Protein 4XYW (pdb70)

Sequence (324 aa):
MKNVGFIVTKSEIGGAQTWVNEISNLIKEECNIFLITSEEGWLTHKDVFAGVFVIPGIKKYFDFLTLFKLRKILKENNISTLIASSANAGVYARLVRLLVDFKCIYVSHGWSCLKSIFCIVEKYLSLLTDVIWCVSKNDEKKAIENIGIKEPKIITVSNSVPQMPRCKQLQYKVLFVGRLTHPKRPELLANVISKKPQYSLHIVGSLKKQFSECENIHFLGEVNNFYNYHEYDLFSLISDSEGLPMSGLEAHTAAIPLLLSDVGGCFELIEGNGLLVENTEDDIGYKLDKIFDDYENYREQAIRASGKFVIENYASAYKSIILG

Foldseek 3Di:
DAEEEEEEEDCEAFQVNVVVVQLLVLCLVPYAYEYEYQDDYDSQPDPSHPYYHHNVCLNPLDDVVSLVVVLVVCVVVVHQYYEYEDNSSLSSQQVNLVVDHHAGEYECSLVVCVPVVSLAVVQVSLVSHQADEYQFVLSVCCCVPVNNHDPVRYDYHHAFGAQFAADDDAQQEEEEEDAPDPLWPVVLVCVLVLVPLSHAYEYEHCDDCPCVPSPRYHYPYHDRPDRVLNVGAEYETEGPEGADGPVLNRNLLRLHAYEYAPYHRSCVSDDQQADYFHSDSVGSNVRSCVCVVVPVRNSVVSNVCNVPRHCVVCSVVSCVSGVD

Solvent-accessible surface area: 14024 Å² total; per-residue (Å²): 169,72,25,0,0,0,0,0,23,97,0,86,62,29,54,18,16,29,3,0,22,18,0,0,64,44,0,97,135,86,4,58,2,26,0,0,0,11,63,122,22,55,0,16,137,69,146,40,18,65,18,52,53,57,20,94,25,2,71,44,106,81,59,129,135,8,13,78,33,2,74,122,17,2,132,132,36,112,5,45,1,0,0,0,0,38,40,26,0,0,8,0,0,0,42,0,58,123,70,19,132,12,50,0,0,10,0,4,42,11,13,104,55,114,102,82,134,29,20,73,46,12,65,119,15,3,120,52,2,56,12,0,1,0,2,2,58,32,3,54,40,67,0,57,138,94,14,35,4,146,112,123,55,19,73,47,28,25,8,0,1,77,90,28,60,94,103,81,148,48,102,71,42,0,0,0,18,17,61,14,83,124,55,40,58,0,46,15,0,0,63,12,0,35,81,65,118,114,6,19,0,32,0,3,22,112,120,52,73,86,15,94,104,38,102,14,15,73,53,85,12,83,64,90,79,20,124,46,0,50,76,12,1,0,0,0,1,0,0,73,63,25,18,11,12,24,17,0,0,29,0,6,0,1,13,12,0,0,0,0,1,89,36,24,1,0,88,31,2,21,136,28,2,4,32,45,2,122,41,54,86,117,23,0,13,132,45,0,37,89,0,6,119,72,13,95,70,20,47,120,45,3,96,194,23,4,38,99,7,17,6,125,106,34,19,87,36,1,60,72,7,0,40,80

Nearest PDB structures (foldseek):
  4xyw-assembly1_A  TM=1.003E+00  e=4.508E-69  Escherichia coli
  3mbo-assembly3_E  TM=7.783E-01  e=1.322E-15  Bacillus anthracis
  2jjm-assembly1_C  TM=7.856E-01  e=5.453E-15  Bacillus anthracis str. Ames
  7mi0-assembly1_A  TM=7.718E-01  e=5.141E-15  Rickettsia africae ESF-5
  8fbx-assembly1_A  TM=7.535E-01  e=7.335E-10  Variovorax paradoxus

Organism: Escherichia coli (NCBI:txid562)

B-factor: mean 55.4, std 13.76, range [30.0, 117.37]

Secondary structure (DSSP, 8-state):
-EEEEEE-S--SSSHHHHHHHHHHHHHTTTEEEEEEESS-SGGGG-TT-SEEEE-GGGGSS--HHHHHHHHHHHHHTT--EEEEESHHHHHHHHHGGGTS-SEEEEE-GGGTT--HHHHHHHHHHHTT-SEEEESSHHHHHIIIIII---GGGEEE----BPPPP-------EEEEES-SSTTB-HHHHHHHHHT-TTSEEEEE-----TTTT-TTEEEEE--TT---GGG-SEEEE-BS--SS-HHHHHHHHTT--EEEESSTTGGGG-SSSEEEE-S-HHHHHHHHHHHHHTHHHHHHHHHHHTTTTBGGGTHHHHHHHHH-

Structure (mmCIF, N/CA/C/O backbone):
data_4XYW
#
_entry.id   4XYW
#
_cell.length_a   114.311
_cell.length_b   114.311
_cell.length_c   183.479
_cell.angle_alpha   90.00
_cell.angle_beta   90.00
_cell.angle_gamma   120.00
#
_symmetry.space_group_name_H-M   'H 3 2'
#
loop_
_entity.id
_entity.type
_entity.pdbx_description
1 polymer 'O-antigen biosynthesis glycosyltransferase WbnH'
2 non-polymer 'SULFATE ION'
3 water water
#
loop_
_atom_site.group_PDB
_atom_site.id
_atom_site.type_symbol
_atom_site.label_atom_id
_atom_site.label_alt_id
_atom_site.label_comp_id
_atom_site.label_asym_id
_atom_site.label_entity_id
_atom_site.label_seq_id
_atom_site.pdbx_PDB_ins_code
_atom_site.Cartn_x
_atom_site.Cartn_y
_atom_site.Cartn_z
_atom_site.occupancy
_atom_site.B_iso_or_equiv
_atom_site.auth_seq_id
_atom_site.auth_comp_id
_atom_site.auth_asym_id
_atom_site.auth_atom_id
_atom_site.pdbx_PDB_model_num
ATOM 1 N N . MET A 1 1 ? 43.125 23.313 101.994 1.00 85.94 1 MET A N 1
ATOM 2 C CA . MET A 1 1 ? 42.234 22.795 100.953 1.00 87.54 1 MET A CA 1
ATOM 3 C C . MET A 1 1 ? 42.657 23.283 99.568 1.00 84.85 1 MET A C 1
ATOM 4 O O . MET A 1 1 ? 43.140 24.404 99.423 1.00 83.37 1 MET A O 1
ATOM 9 N N . LYS A 1 2 ? 42.448 22.441 98.559 1.00 67.16 2 LYS A N 1
ATOM 10 C CA . LYS A 1 2 ? 42.766 22.761 97.168 1.00 63.17 2 LYS A CA 1
ATOM 11 C C . LYS A 1 2 ? 41.972 23.959 96.605 1.00 64.05 2 LYS A C 1
ATOM 12 O O . LYS A 1 2 ? 40.792 24.138 96.934 1.00 60.81 2 LYS A O 1
ATOM 18 N N . ASN A 1 3 ? 42.617 24.765 95.753 1.00 57.59 3 ASN A N 1
ATOM 19 C CA . ASN A 1 3 ? 41.933 25.852 95.031 1.00 56.01 3 ASN A CA 1
ATOM 20 C C . ASN A 1 3 ? 41.668 25.515 93.562 1.00 52.52 3 ASN A C 1
ATOM 21 O O . ASN A 1 3 ? 42.592 25.242 92.799 1.00 48.88 3 ASN A O 1
ATOM 26 N N . VAL A 1 4 ? 40.401 25.540 93.165 1.00 52.22 4 VAL A N 1
ATOM 27 C CA . VAL A 1 4 ? 40.045 25.228 91.789 1.00 50.44 4 VAL A CA 1
ATOM 28 C C . VAL A 1 4 ? 39.377 26.442 91.161 1.00 51.03 4 VAL A C 1
ATOM 29 O O . VAL A 1 4 ? 38.606 27.149 91.812 1.00 51.57 4 VAL A O 1
ATOM 33 N N . GLY A 1 5 ? 39.683 26.698 89.896 1.00 46.99 5 GLY A N 1
ATOM 34 C CA . GLY A 1 5 ? 39.044 27.792 89.199 1.00 45.91 5 GLY A CA 1
ATOM 35 C C . GLY A 1 5 ? 38.251 27.315 88.008 1.00 44.80 5 GLY A C 1
ATOM 36 O O . GLY A 1 5 ? 38.660 26.381 87.313 1.00 41.31 5 GLY A O 1
ATOM 37 N N . PHE A 1 6 ? 37.103 27.953 87.785 1.00 45.89 6 PHE A N 1
ATOM 38 C CA . PHE A 1 6 ? 36.361 27.796 86.540 1.00 42.53 6 PHE A CA 1
ATOM 39 C C . PHE A 1 6 ? 36.461 29.109 85.789 1.00 41.16 6 PHE A C 1
ATOM 40 O O . PHE A 1 6 ? 36.205 30.160 86.367 1.00 44.55 6 PHE A O 1
ATOM 48 N N . ILE A 1 7 ? 36.829 29.062 84.514 1.00 38.15 7 ILE A N 1
ATOM 49 C CA . ILE A 1 7 ? 36.827 30.263 83.696 1.00 40.26 7 ILE A CA 1
ATOM 50 C C . ILE A 1 7 ? 35.837 30.080 82.535 1.00 40.84 7 ILE A C 1
ATOM 51 O O . ILE A 1 7 ? 35.818 29.038 81.864 1.00 36.47 7 ILE A O 1
ATOM 56 N N . VAL A 1 8 ? 34.979 31.089 82.360 1.00 45.53 8 VAL A N 1
ATOM 57 C CA . VAL A 1 8 ? 33.904 31.116 81.354 1.00 46.88 8 VAL A CA 1
ATOM 58 C C . VAL A 1 8 ? 33.899 32.470 80.672 1.00 47.88 8 VAL A C 1
ATOM 59 O O . VAL A 1 8 ? 34.549 33.404 81.143 1.00 44.98 8 VAL A O 1
ATOM 63 N N . THR A 1 9 ? 33.179 32.604 79.566 1.00 43.37 9 THR A N 1
ATOM 64 C CA . THR A 1 9 ? 33.109 33.920 78.943 1.00 48.05 9 THR A CA 1
ATOM 65 C C . THR A 1 9 ? 31.904 34.697 79.482 1.00 50.77 9 THR A C 1
ATOM 66 O O . THR A 1 9 ? 32.048 35.823 79.957 1.00 51.44 9 THR A O 1
ATOM 70 N N . LYS A 1 10 ? 30.730 34.082 79.430 1.00 59.46 10 LYS A N 1
ATOM 71 C CA . LYS A 1 10 ? 29.496 34.739 79.848 1.00 62.75 10 LYS A CA 1
ATOM 72 C C . LYS A 1 10 ? 29.073 34.227 81.215 1.00 57.88 10 LYS A C 1
ATOM 73 O O . LYS A 1 10 ? 29.496 33.156 81.631 1.00 55.05 10 LYS A O 1
ATOM 79 N N . SER A 1 11 ? 28.239 34.996 81.905 1.00 58.54 11 SER A N 1
ATOM 80 C CA . SER A 1 11 ? 27.730 34.609 83.218 1.00 57.57 11 SER A CA 1
ATOM 81 C C . SER A 1 11 ? 26.221 34.303 83.226 1.00 58.25 11 SER A C 1
ATOM 82 O O . SER A 1 11 ? 25.670 33.948 84.272 1.00 53.04 11 SER A O 1
ATOM 85 N N . GLU A 1 12 ? 25.569 34.445 82.070 1.00 60.94 12 GLU A N 1
ATOM 86 C CA . GLU A 1 12 ? 24.128 34.201 81.940 1.00 62.30 12 GLU A CA 1
ATOM 87 C C . GLU A 1 12 ? 23.779 32.740 82.230 1.00 58.49 12 GLU A C 1
ATOM 88 O O . GLU A 1 12 ? 24.611 31.858 82.067 1.00 60.83 12 GLU A O 1
ATOM 94 N N . ILE A 1 13 ? 22.549 32.480 82.658 1.00 53.86 13 ILE A N 1
ATOM 95 C CA . ILE A 1 13 ? 22.138 31.109 82.948 1.00 53.31 13 ILE A CA 1
ATOM 96 C C . ILE A 1 13 ? 22.117 30.262 81.672 1.00 54.40 13 ILE A C 1
ATOM 97 O O . ILE A 1 13 ? 21.986 30.791 80.571 1.00 57.11 13 ILE A O 1
ATOM 102 N N . GLY A 1 14 ? 22.288 28.952 81.819 1.00 54.55 14 GLY A N 1
ATOM 103 C CA . GLY A 1 14 ? 22.243 28.058 80.681 1.00 56.67 14 GLY A CA 1
ATOM 104 C C . GLY A 1 14 ? 23.604 27.623 80.166 1.00 58.48 14 GLY A C 1
ATOM 105 O O . GLY A 1 14 ? 24.626 28.226 80.487 1.00 57.21 14 GLY A O 1
ATOM 106 N N . GLY A 1 15 ? 23.603 26.562 79.362 1.00 67.82 15 GLY A N 1
ATOM 107 C CA . GLY A 1 15 ? 24.805 26.058 78.719 1.00 65.40 15 GLY A CA 1
ATOM 108 C C . GLY A 1 15 ? 25.932 25.756 79.682 1.00 59.71 15 GLY A C 1
ATOM 109 O O . GLY A 1 15 ? 25.737 25.085 80.708 1.00 54.20 15 GLY A O 1
ATOM 110 N N . ALA A 1 16 ? 27.114 26.274 79.356 1.00 52.36 16 ALA A N 1
ATOM 111 C CA . ALA A 1 16 ? 28.308 26.019 80.159 1.00 50.99 16 ALA A CA 1
ATOM 112 C C . ALA A 1 16 ? 28.162 26.555 81.581 1.00 47.09 16 ALA A C 1
ATOM 113 O O . ALA A 1 16 ? 28.654 25.944 82.535 1.00 48.46 16 ALA A O 1
ATOM 115 N N . GLN A 1 17 ? 27.493 27.698 81.724 1.00 49.12 17 GLN A N 1
ATOM 116 C CA . GLN A 1 17 ? 27.377 28.331 83.030 1.00 47.87 17 GLN A CA 1
ATOM 117 C C . GLN A 1 17 ? 26.589 27.449 83.998 1.00 48.06 17 GLN A C 1
ATOM 118 O O . GLN A 1 17 ? 26.962 27.300 85.167 1.00 47.86 17 GLN A O 1
ATOM 124 N N . THR A 1 18 ? 25.491 26.877 83.513 1.00 47.77 18 THR A N 1
ATOM 125 C CA . THR A 1 18 ? 24.720 25.916 84.298 1.00 45.43 18 THR A CA 1
ATOM 126 C C . THR A 1 18 ? 25.576 24.704 84.651 1.00 46.46 18 THR A C 1
ATOM 127 O O . THR A 1 18 ? 25.514 24.182 85.769 1.00 48.84 18 THR A O 1
ATOM 131 N N . TRP A 1 19 ? 26.382 24.254 83.693 1.00 45.59 19 TRP A N 1
ATOM 132 C CA . TRP A 1 19 ? 27.315 23.150 83.950 1.00 47.35 19 TRP A CA 1
ATOM 133 C C . TRP A 1 19 ? 28.309 23.515 85.071 1.00 45.30 19 TRP A C 1
ATOM 134 O O . TRP A 1 19 ? 28.468 22.778 86.052 1.00 45.43 19 TRP A O 1
ATOM 145 N N . VAL A 1 20 ? 28.972 24.659 84.918 1.00 41.46 20 VAL A N 1
ATOM 146 C CA . VAL A 1 20 ? 29.895 25.153 85.943 1.00 42.11 20 VAL A CA 1
ATOM 147 C C . VAL A 1 20 ? 29.223 25.185 87.313 1.00 45.52 20 VAL A C 1
ATOM 148 O O . VAL A 1 20 ? 29.776 24.673 88.290 1.00 43.91 20 VAL A O 1
ATOM 152 N N . ASN A 1 21 ? 28.016 25.760 87.376 1.00 47.11 21 ASN A N 1
ATOM 153 C CA . ASN A 1 21 ? 27.276 25.819 88.635 1.00 46.79 21 ASN A CA 1
ATOM 154 C C . ASN A 1 21 ? 27.052 24.433 89.216 1.00 45.14 21 ASN A C 1
ATOM 155 O O . ASN A 1 21 ? 27.355 24.171 90.385 1.00 46.79 21 ASN A O 1
ATOM 160 N N . GLU A 1 22 ? 26.525 23.546 88.385 1.00 48.16 22 GLU A N 1
ATOM 161 C CA . GLU A 1 22 ? 26.272 22.167 88.791 1.00 51.88 22 GLU A CA 1
ATOM 162 C C . GLU A 1 22 ? 27.537 21.422 89.231 1.00 51.55 22 GLU A C 1
ATOM 163 O O . GLU A 1 22 ? 27.518 20.700 90.233 1.00 53.05 22 GLU A O 1
ATOM 169 N N . ILE A 1 23 ? 28.633 21.584 88.490 1.00 44.38 23 ILE A N 1
ATOM 170 C CA . ILE A 1 23 ? 29.883 20.925 88.874 1.00 44.23 23 ILE A CA 1
ATOM 171 C C . ILE A 1 23 ? 30.453 21.529 90.169 1.00 46.30 23 ILE A C 1
ATOM 172 O O . ILE A 1 23 ? 30.940 20.804 91.038 1.00 48.38 23 ILE A O 1
ATOM 177 N N . SER A 1 24 ? 30.366 22.850 90.308 1.00 46.18 24 SER A N 1
ATOM 178 C CA . SER A 1 24 ? 30.814 23.519 91.534 1.00 49.47 24 SER A CA 1
ATOM 179 C C . SER A 1 24 ? 30.074 23.000 92.770 1.00 50.75 24 SER A C 1
ATOM 180 O O . SER A 1 24 ? 30.697 22.767 93.812 1.00 49.63 24 SER A O 1
ATOM 183 N N . ASN A 1 25 ? 28.752 22.809 92.656 1.00 54.57 25 ASN A N 1
ATOM 184 C CA . ASN A 1 25 ? 27.971 22.248 93.769 1.00 54.26 25 ASN A CA 1
ATOM 185 C C . ASN A 1 25 ? 28.448 20.864 94.163 1.00 54.35 25 ASN A C 1
ATOM 186 O O . ASN A 1 25 ? 28.471 20.524 95.350 1.00 57.40 25 ASN A O 1
ATOM 191 N N . LEU A 1 26 ? 28.837 20.076 93.163 1.00 48.90 26 LEU A N 1
ATOM 192 C CA . LEU A 1 26 ? 29.316 18.707 93.375 1.00 50.10 26 LEU A CA 1
ATOM 193 C C . LEU A 1 26 ? 30.608 18.634 94.190 1.00 51.87 26 LEU A C 1
ATOM 194 O O . LEU A 1 26 ? 30.744 17.813 95.093 1.00 54.95 26 LEU A O 1
ATOM 199 N N . ILE A 1 27 ? 31.567 19.493 93.865 1.00 52.48 27 ILE A N 1
ATOM 200 C CA . ILE A 1 27 ? 32.894 19.396 94.474 1.00 48.36 27 ILE A CA 1
ATOM 201 C C . ILE A 1 27 ? 33.091 20.365 95.623 1.00 51.14 27 ILE A C 1
ATOM 202 O O . ILE A 1 27 ? 34.163 20.388 96.232 1.00 54.34 27 ILE A O 1
ATOM 207 N N . LYS A 1 28 ? 32.058 21.148 95.931 1.00 59.59 28 LYS A N 1
ATOM 208 C CA .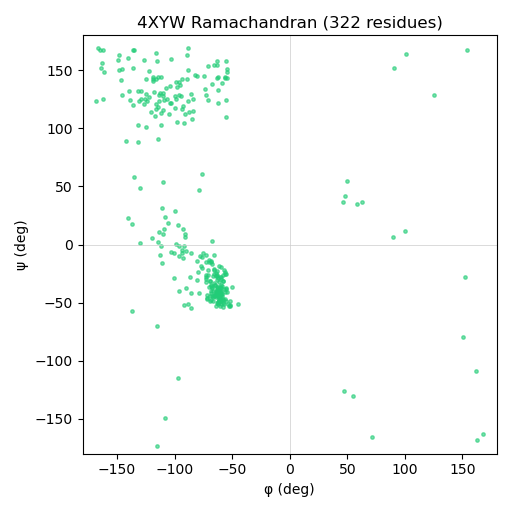 LYS A 1 28 ? 32.194 22.304 96.823 1.00 64.08 28 LYS A CA 1
ATOM 209 C C . LYS A 1 28 ? 32.694 21.972 98.234 1.00 66.60 28 LYS A C 1
ATOM 210 O O . LYS A 1 28 ? 33.179 22.855 98.942 1.00 66.35 28 LYS A O 1
ATOM 216 N N . GLU A 1 29 ? 32.585 20.717 98.651 1.00 70.26 29 GLU A N 1
ATOM 217 C CA . GLU A 1 29 ? 33.010 20.378 100.001 1.00 72.32 29 GLU A CA 1
ATOM 218 C C . GLU A 1 29 ? 34.443 19.901 100.025 1.00 72.42 29 GLU A C 1
ATOM 219 O O . GLU A 1 29 ? 34.990 19.656 101.096 1.00 76.37 29 GLU A O 1
ATOM 225 N N . GLU A 1 30 ? 35.057 19.776 98.851 1.00 65.37 30 GLU A N 1
ATOM 226 C CA . GLU A 1 30 ? 36.409 19.222 98.765 1.00 71.82 30 GLU A CA 1
ATOM 227 C C . GLU A 1 30 ? 37.470 20.213 98.279 1.00 71.94 30 GLU A C 1
ATOM 228 O O . GLU A 1 30 ? 38.646 19.864 98.143 1.00 73.22 30 GLU A O 1
ATOM 234 N N . CYS A 1 31 ? 37.063 21.452 98.031 1.00 61.77 31 CYS A N 1
ATOM 235 C CA . CYS A 1 31 ? 37.994 22.454 97.531 1.00 61.88 31 CYS A CA 1
ATOM 236 C C . CYS A 1 31 ? 37.401 23.843 97.635 1.00 61.47 31 CYS A C 1
ATOM 237 O O . CYS A 1 31 ? 36.208 23.997 97.914 1.00 60.27 31 CYS A O 1
ATOM 240 N N . ASN A 1 32 ? 38.236 24.855 97.428 1.00 57.88 32 ASN A N 1
ATOM 241 C CA . ASN A 1 32 ? 37.725 26.200 97.257 1.00 56.18 32 ASN A CA 1
ATOM 242 C C . ASN A 1 32 ? 37.581 26.474 95.768 1.00 55.85 32 ASN A C 1
ATOM 243 O O . ASN A 1 32 ? 38.453 26.111 94.982 1.00 55.24 32 ASN A O 1
ATOM 248 N N . ILE A 1 33 ? 36.469 27.096 95.381 1.00 49.63 33 ILE A N 1
ATOM 249 C CA . ILE A 1 33 ? 36.181 27.340 93.974 1.00 47.55 33 ILE A CA 1
ATOM 250 C C . ILE A 1 33 ? 36.220 28.843 93.647 1.00 49.68 33 ILE A C 1
ATOM 251 O O . ILE A 1 33 ? 35.596 29.649 94.336 1.00 49.39 33 ILE A O 1
ATOM 256 N N . PHE A 1 34 ? 36.951 29.211 92.597 1.00 50.16 34 PHE A N 1
ATOM 257 C CA . PHE A 1 34 ? 36.954 30.597 92.126 1.00 50.91 34 PHE A CA 1
ATOM 258 C C . PHE A 1 34 ? 36.363 30.689 90.715 1.00 50.49 34 PHE A C 1
ATOM 259 O O . PHE A 1 34 ? 36.557 29.795 89.884 1.00 48.34 34 PHE A O 1
ATOM 267 N N . LEU A 1 35 ? 35.619 31.758 90.451 1.00 45.89 35 LEU A N 1
ATOM 268 C CA . LEU A 1 35 ? 35.044 31.943 89.127 1.00 43.83 35 LEU A CA 1
ATOM 269 C C . LEU A 1 35 ? 35.763 33.057 88.380 1.00 46.00 35 LEU A C 1
ATOM 270 O O . LEU A 1 35 ? 36.024 34.111 88.940 1.00 48.59 35 LEU A O 1
ATOM 275 N N . ILE A 1 36 ? 36.084 32.817 87.116 1.00 44.51 36 ILE A N 1
ATOM 276 C CA . ILE A 1 36 ? 36.653 33.858 86.270 1.00 43.52 36 ILE A CA 1
ATOM 277 C C . ILE A 1 36 ? 35.768 34.005 85.045 1.00 42.00 36 ILE A C 1
ATOM 278 O O . ILE A 1 36 ? 35.496 33.028 84.332 1.00 41.57 36 ILE A O 1
ATOM 283 N N . THR A 1 37 ? 35.287 35.223 84.831 1.00 44.86 37 THR A N 1
ATOM 284 C CA . THR A 1 37 ? 34.327 35.504 83.778 1.00 43.99 37 THR A CA 1
ATOM 285 C C . THR A 1 37 ? 34.529 36.923 83.242 1.00 47.12 37 THR A C 1
ATOM 286 O O . THR A 1 37 ? 35.194 37.741 83.869 1.00 46.55 37 THR A O 1
ATOM 290 N N . SER A 1 38 ? 33.970 37.202 82.070 1.00 52.53 38 SER A N 1
ATOM 291 C CA . SER A 1 38 ? 34.071 38.523 81.472 1.00 56.20 38 SER A CA 1
ATOM 292 C C . SER A 1 38 ? 33.070 39.529 82.059 1.00 58.45 38 SER A C 1
ATOM 293 O O . SER A 1 38 ? 33.354 40.721 82.125 1.00 56.92 38 SER A O 1
ATOM 296 N N . GLU A 1 39 ? 31.913 39.049 82.497 1.00 62.08 39 GLU A N 1
ATOM 297 C CA . GLU A 1 39 ? 30.837 39.945 82.929 1.00 63.20 39 GLU A CA 1
ATOM 298 C C . GLU A 1 39 ? 30.186 39.484 84.224 1.00 62.28 39 GLU A C 1
ATOM 299 O O . GLU A 1 39 ? 30.370 38.344 84.664 1.00 58.54 39 GLU A O 1
ATOM 305 N N . GLU A 1 40 ? 29.393 40.357 84.829 1.00 67.58 40 GLU A N 1
ATOM 306 C CA . GLU A 1 40 ? 28.586 39.904 85.942 1.00 69.56 40 GLU A CA 1
ATOM 307 C C . GLU A 1 40 ? 27.260 39.404 85.398 1.00 66.54 40 GLU A C 1
ATOM 308 O O . GLU A 1 40 ? 26.920 39.651 84.242 1.00 70.04 40 GLU A O 1
ATOM 314 N N . GLY A 1 41 ? 26.545 38.649 86.215 1.00 54.67 41 GLY A N 1
ATOM 315 C CA . GLY A 1 41 ? 25.333 37.993 85.770 1.00 54.14 41 GLY A CA 1
ATOM 316 C C . GLY A 1 41 ? 24.955 36.883 86.727 1.00 56.26 41 GLY A C 1
ATOM 317 O O . GLY A 1 41 ? 25.506 36.784 87.821 1.00 56.09 41 GLY A O 1
ATOM 318 N N . TRP A 1 42 ? 24.009 36.049 86.310 1.00 59.27 42 TRP A N 1
ATOM 319 C CA . TRP A 1 42 ? 23.493 34.961 87.134 1.00 56.15 42 TRP A CA 1
ATOM 320 C C . TRP A 1 42 ? 24.571 34.134 87.863 1.00 57.40 42 TRP A C 1
ATOM 321 O O . TRP A 1 42 ? 24.486 33.942 89.078 1.00 56.59 42 TRP A O 1
ATOM 332 N N . LEU A 1 43 ? 25.583 33.659 87.136 1.00 52.86 43 LEU A N 1
ATOM 333 C CA . LEU A 1 43 ? 26.607 32.791 87.730 1.00 49.39 43 LEU A CA 1
ATOM 334 C C . LEU A 1 43 ? 27.414 33.489 88.828 1.00 52.50 43 LEU A C 1
ATOM 335 O O . LEU A 1 43 ? 27.784 32.901 89.841 1.00 51.02 43 LEU A O 1
ATOM 340 N N . THR A 1 44 ? 27.669 34.768 88.616 1.00 52.89 44 THR A N 1
ATOM 341 C CA . THR A 1 44 ? 28.582 35.444 89.514 1.00 55.73 44 THR A CA 1
ATOM 342 C C . THR A 1 44 ? 27.920 35.780 90.868 1.00 60.76 44 THR A C 1
ATOM 343 O O . THR A 1 44 ? 28.605 36.018 91.864 1.00 58.99 44 THR A O 1
ATOM 347 N N . HIS A 1 45 ? 26.600 35.625 90.961 1.00 68.41 45 HIS A N 1
ATOM 348 C CA . HIS A 1 45 ? 25.871 35.861 92.211 1.00 68.78 45 HIS A CA 1
ATOM 349 C C . HIS A 1 45 ? 25.731 34.594 93.055 1.00 67.97 45 HIS A C 1
ATOM 350 O O . HIS A 1 45 ? 25.183 34.627 94.157 1.00 69.94 45 HIS A O 1
ATOM 357 N N . LYS A 1 46 ? 26.245 33.486 92.533 1.00 62.80 46 LYS A N 1
ATOM 358 C CA . LYS A 1 46 ? 26.205 32.199 93.219 1.00 61.96 46 LYS A CA 1
ATOM 359 C C . LYS A 1 46 ? 27.184 32.167 94.386 1.00 65.23 46 LYS A C 1
ATOM 360 O O . LYS A 1 46 ? 28.358 32.469 94.216 1.00 68.62 46 LYS A O 1
ATOM 366 N N . ASP A 1 47 ? 26.698 31.788 95.564 1.00 64.11 47 ASP A N 1
ATOM 367 C CA . ASP A 1 47 ? 27.503 31.819 96.781 1.00 61.94 47 ASP A CA 1
ATOM 368 C C . ASP A 1 47 ? 28.537 30.697 96.887 1.00 57.34 47 ASP A C 1
ATOM 369 O O . ASP A 1 47 ? 29.349 30.711 97.813 1.00 60.60 47 ASP A O 1
ATOM 374 N N . VAL A 1 48 ? 28.519 29.728 95.973 1.00 55.36 48 VAL A N 1
ATOM 375 C CA . VAL A 1 48 ? 29.480 28.620 96.047 1.00 57.58 48 VAL A CA 1
ATOM 376 C C . VAL A 1 48 ? 30.915 29.077 95.820 1.00 57.69 48 VAL A C 1
ATOM 377 O O . VAL A 1 48 ? 31.857 28.394 96.208 1.00 61.75 48 VAL A O 1
ATOM 381 N N . PHE A 1 49 ? 31.075 30.229 95.185 1.00 56.89 49 PHE A N 1
ATOM 382 C CA . PHE A 1 49 ? 32.406 30.722 94.852 1.00 56.79 49 PHE A CA 1
ATOM 383 C C . PHE A 1 49 ? 33.059 31.461 96.008 1.00 55.41 49 PHE A C 1
ATOM 384 O O . PHE A 1 49 ? 32.490 32.401 96.572 1.00 56.78 49 PHE A O 1
ATOM 392 N N . ALA A 1 50 ? 34.253 31.006 96.368 1.00 57.94 50 ALA A N 1
ATOM 393 C CA . ALA A 1 50 ? 35.067 31.681 97.370 1.00 60.92 50 ALA A CA 1
ATOM 394 C C . ALA A 1 50 ? 35.461 33.065 96.873 1.00 60.51 50 ALA A C 1
ATOM 395 O O . ALA A 1 50 ? 35.703 33.976 97.660 1.00 64.35 50 ALA A O 1
ATOM 397 N N . GLY A 1 51 ? 35.529 33.223 95.556 1.00 54.40 51 GLY A N 1
ATOM 398 C CA . GLY A 1 51 ? 35.801 34.529 94.989 1.00 50.54 51 GLY A CA 1
ATOM 399 C C . GLY A 1 51 ? 35.427 34.567 93.526 1.00 52.45 51 GLY A C 1
ATOM 400 O O . GLY A 1 51 ? 35.371 33.537 92.863 1.00 50.63 51 GLY A O 1
ATOM 401 N N . VAL A 1 52 ? 35.154 35.767 93.031 1.00 58.26 52 VAL A N 1
ATOM 402 C CA . VAL A 1 52 ? 34.789 35.961 91.637 1.00 54.58 52 VAL A CA 1
ATOM 403 C C . VAL A 1 52 ? 35.641 37.055 90.997 1.00 55.56 52 VAL A C 1
ATOM 404 O O . VAL A 1 52 ? 35.786 38.133 91.561 1.00 61.04 52 VAL A O 1
ATOM 408 N N . PHE A 1 53 ? 36.185 36.790 89.815 1.00 52.44 53 PHE A N 1
ATOM 409 C CA . PHE A 1 53 ? 37.026 37.763 89.129 1.00 53.14 53 PHE A CA 1
ATOM 410 C C . PHE A 1 53 ? 36.439 38.103 87.777 1.00 52.68 53 PHE A C 1
ATOM 411 O O . PHE A 1 53 ? 36.359 37.236 86.902 1.00 54.57 53 PHE A O 1
ATOM 419 N N . VAL A 1 54 ? 36.014 39.356 87.613 1.00 53.96 54 VAL A N 1
ATOM 420 C CA . VAL A 1 54 ? 35.422 39.825 86.359 1.00 54.22 54 VAL A CA 1
ATOM 421 C C . VAL A 1 54 ? 36.433 40.559 85.466 1.00 59.05 54 VAL A C 1
ATOM 422 O O . VAL A 1 54 ? 36.790 41.712 85.721 1.00 59.97 54 VAL A O 1
ATOM 426 N N . ILE A 1 55 ? 36.878 39.890 84.408 1.00 58.33 55 ILE A N 1
ATOM 427 C CA . ILE A 1 55 ? 37.846 40.462 83.479 1.00 57.48 55 ILE A CA 1
ATOM 428 C C . ILE A 1 55 ? 37.170 40.697 82.143 1.00 60.50 55 ILE A C 1
ATOM 429 O O . ILE A 1 55 ? 36.955 39.745 81.384 1.00 58.91 55 ILE A O 1
ATOM 434 N N . PRO A 1 56 ? 36.811 41.956 81.845 1.00 58.64 56 PRO A N 1
ATOM 435 C CA . PRO A 1 56 ? 36.045 42.174 80.612 1.00 60.07 56 PRO A CA 1
ATOM 436 C C . PRO A 1 56 ? 36.857 41.839 79.356 1.00 58.92 56 PRO A C 1
ATOM 437 O O . PRO A 1 56 ? 36.279 41.488 78.323 1.00 61.84 56 PRO A O 1
ATOM 441 N N . GLY A 1 57 ? 38.180 41.913 79.465 1.00 57.45 57 GLY A N 1
ATOM 442 C CA . GLY A 1 57 ? 39.070 41.570 78.372 1.00 56.55 57 GLY A CA 1
ATOM 443 C C . GLY A 1 57 ? 38.897 40.158 77.840 1.00 55.07 57 GLY A C 1
ATOM 444 O O . GLY A 1 57 ? 39.269 39.864 76.696 1.00 55.05 57 GLY A O 1
ATOM 445 N N . ILE A 1 58 ? 38.324 39.284 78.657 1.00 50.58 58 ILE A N 1
ATOM 446 C CA . ILE A 1 58 ? 38.028 37.917 78.221 1.00 54.17 58 ILE A CA 1
ATOM 447 C C . ILE A 1 58 ? 37.082 37.916 77.006 1.00 59.47 58 ILE A C 1
ATOM 448 O O . ILE A 1 58 ? 37.151 37.012 76.169 1.00 55.24 58 ILE A O 1
ATOM 453 N N . LYS A 1 59 ? 36.243 38.950 76.877 1.00 61.65 59 LYS A N 1
ATOM 454 C CA . LYS A 1 59 ? 35.327 39.054 75.732 1.00 61.58 59 LYS A CA 1
ATOM 455 C C . LYS A 1 59 ? 36.084 39.134 74.395 1.00 63.24 59 LYS A C 1
ATOM 456 O O . LYS A 1 59 ? 35.508 38.900 73.329 1.00 69.60 59 LYS A O 1
ATOM 458 N N . LYS A 1 60 ? 37.370 39.470 74.453 1.00 58.59 60 LYS A N 1
ATOM 459 C CA . LYS A 1 60 ? 38.222 39.486 73.268 1.00 63.10 60 LYS A CA 1
ATOM 460 C C . LYS A 1 60 ? 38.859 38.107 73.064 1.00 71.64 60 LYS A C 1
ATOM 461 O O . LYS A 1 60 ? 39.209 37.430 74.037 1.00 68.03 60 LYS A O 1
ATOM 463 N N . TYR A 1 61 ? 38.993 37.684 71.807 1.00 88.39 61 TYR A N 1
ATOM 464 C CA . TYR A 1 61 ? 39.471 36.332 71.531 1.00 89.72 61 TYR A CA 1
ATOM 465 C C . TYR A 1 61 ? 40.902 36.216 72.045 1.00 86.16 61 TYR A C 1
ATOM 466 O O . TYR A 1 61 ? 41.279 35.199 72.641 1.00 81.76 61 TYR A O 1
ATOM 475 N N . PHE A 1 62 ? 41.684 37.273 71.843 1.00 70.66 62 PHE A N 1
ATOM 476 C CA . PHE A 1 62 ? 42.974 37.369 72.511 1.00 69.44 62 PHE A CA 1
ATOM 477 C C . PHE A 1 62 ? 43.376 38.802 72.832 1.00 71.28 62 PHE A C 1
ATOM 478 O O . PHE A 1 62 ? 43.021 39.726 72.105 1.00 74.64 62 PHE A O 1
ATOM 486 N N . ASP A 1 63 ? 44.145 38.956 73.914 1.00 73.41 63 ASP A N 1
ATOM 487 C CA . ASP A 1 63 ? 44.621 40.249 74.418 1.00 69.36 63 ASP A CA 1
ATOM 488 C C . ASP A 1 63 ? 45.710 40.029 75.482 1.00 62.92 63 ASP A C 1
ATOM 489 O O . ASP A 1 63 ? 45.465 39.351 76.473 1.00 60.59 63 ASP A O 1
ATOM 494 N N . PHE A 1 64 ? 46.902 40.596 75.287 1.00 52.22 64 PHE A N 1
ATOM 495 C CA . PHE A 1 64 ? 48.035 40.279 76.163 1.00 57.26 64 PHE A CA 1
ATOM 496 C C . PHE A 1 64 ? 47.793 40.624 77.632 1.00 59.24 64 PHE A C 1
ATOM 497 O O . PHE A 1 64 ? 48.159 39.856 78.516 1.00 58.24 64 PHE A O 1
ATOM 505 N N . LEU A 1 65 ? 47.188 41.777 77.893 1.00 61.75 65 LEU A N 1
ATOM 506 C CA . LEU A 1 65 ? 47.041 42.236 79.264 1.00 59.06 65 LEU A CA 1
ATOM 507 C C . LEU A 1 65 ? 45.984 41.394 79.984 1.00 56.26 65 LEU A C 1
ATOM 508 O O . LEU A 1 65 ? 46.060 41.196 81.195 1.00 53.42 65 LEU A O 1
ATOM 513 N N . THR A 1 66 ? 45.009 40.885 79.238 1.00 57.00 66 THR A N 1
ATOM 514 C CA . THR A 1 66 ? 44.037 39.953 79.804 1.00 56.06 66 THR A CA 1
ATOM 515 C C . THR A 1 66 ? 44.724 38.637 80.206 1.00 51.39 66 THR A C 1
ATOM 516 O O . THR A 1 66 ? 44.479 38.089 81.286 1.00 49.41 66 THR A O 1
ATOM 520 N N . LEU A 1 67 ? 45.599 38.151 79.337 1.00 45.49 67 LEU A N 1
ATOM 521 C CA . LEU A 1 67 ? 46.426 36.989 79.635 1.00 46.31 67 LEU A CA 1
ATOM 522 C C . LEU A 1 67 ? 47.192 37.187 80.953 1.00 51.90 67 LEU A C 1
ATOM 523 O O . LEU A 1 67 ? 47.132 36.322 81.833 1.00 50.00 67 LEU A O 1
ATOM 528 N N . PHE A 1 68 ? 47.882 38.328 81.090 1.00 48.49 68 PHE A N 1
ATOM 529 C CA . PHE A 1 68 ? 48.692 38.615 82.283 1.00 52.08 68 PHE A CA 1
ATOM 530 C C . PHE A 1 68 ? 47.848 38.741 83.554 1.00 50.90 68 PHE A C 1
ATOM 531 O O . PHE A 1 68 ? 48.297 38.370 84.636 1.00 50.31 68 PHE A O 1
ATOM 539 N N . LYS A 1 69 ? 46.641 39.284 83.425 1.00 53.40 69 LYS A N 1
ATOM 540 C CA . LYS A 1 69 ? 45.731 39.388 84.566 1.00 53.79 69 LYS A CA 1
ATOM 541 C C . LYS A 1 69 ? 45.273 37.995 85.011 1.00 51.51 69 LYS A C 1
ATOM 542 O O . LYS A 1 69 ? 45.143 37.724 86.204 1.00 50.99 69 LYS A O 1
ATOM 544 N N . LEU A 1 70 ? 45.044 37.101 84.060 1.00 49.19 70 LEU A N 1
ATOM 545 C CA . LEU A 1 70 ? 44.750 35.715 84.423 1.00 50.18 70 LEU A CA 1
ATOM 546 C C . LEU A 1 70 ? 45.935 35.095 85.186 1.00 52.38 70 LEU A C 1
ATOM 547 O O . LEU A 1 70 ? 45.718 34.431 86.203 1.00 46.88 70 LEU A O 1
ATOM 552 N N . ARG A 1 71 ? 47.170 35.323 84.715 1.00 49.54 71 ARG A N 1
ATOM 553 C CA . ARG A 1 71 ? 48.349 34.786 85.414 1.00 49.60 71 ARG A CA 1
ATOM 554 C C . ARG A 1 71 ? 48.387 35.286 86.843 1.00 48.52 71 ARG A C 1
ATOM 555 O O . ARG A 1 71 ? 48.600 34.508 87.770 1.00 46.41 71 ARG A O 1
ATOM 563 N N . LYS A 1 72 ? 48.175 36.591 87.011 1.00 50.31 72 LYS A N 1
ATOM 564 C CA . LYS A 1 72 ? 48.154 37.202 88.337 1.00 51.59 72 LYS A CA 1
ATOM 565 C C . LYS A 1 72 ? 47.125 36.519 89.243 1.00 53.94 72 LYS A C 1
ATOM 566 O O . LYS A 1 72 ? 47.428 36.171 90.384 1.00 55.46 72 LYS A O 1
ATOM 572 N N . ILE A 1 73 ? 45.920 36.306 88.727 1.00 52.13 73 ILE A N 1
ATOM 573 C CA . ILE A 1 73 ? 44.863 35.650 89.494 1.00 51.03 73 ILE A CA 1
ATOM 574 C C . ILE A 1 73 ? 45.233 34.231 89.948 1.00 51.18 73 ILE A C 1
ATOM 575 O O . ILE A 1 73 ? 45.052 33.879 91.112 1.00 52.01 73 ILE A O 1
ATOM 580 N N . LEU A 1 74 ? 45.747 33.418 89.032 1.00 44.74 74 LEU A N 1
ATOM 581 C CA . LEU A 1 74 ? 46.094 32.042 89.366 1.00 48.07 74 LEU A CA 1
ATOM 582 C C . LEU A 1 74 ? 47.159 31.989 90.466 1.00 52.63 74 LEU A C 1
ATOM 583 O O . LEU A 1 74 ? 47.038 31.226 91.429 1.00 50.69 74 LEU A O 1
ATOM 588 N N . LYS A 1 75 ? 48.188 32.821 90.331 1.00 53.69 75 LYS A N 1
ATOM 589 C CA . LYS A 1 75 ? 49.298 32.821 91.282 1.00 54.80 75 LYS A CA 1
ATOM 590 C C . LYS A 1 75 ? 48.887 33.352 92.658 1.00 59.23 75 LYS A C 1
ATOM 591 O O . LYS A 1 75 ? 49.174 32.723 93.678 1.00 59.65 75 LYS A O 1
ATOM 597 N N . GLU A 1 76 ? 48.203 34.497 92.681 1.00 61.46 76 GLU A N 1
ATOM 598 C CA . GLU A 1 76 ? 47.865 35.160 93.940 1.00 61.90 76 GLU A CA 1
ATOM 599 C C . GLU A 1 76 ? 46.810 34.408 94.732 1.00 60.70 76 GLU A C 1
ATOM 600 O O . GLU A 1 76 ? 46.691 34.588 95.942 1.00 62.93 76 GLU A O 1
ATOM 606 N N . ASN A 1 77 ? 46.036 33.574 94.048 1.00 54.07 77 ASN A N 1
ATOM 607 C CA . ASN A 1 77 ? 44.990 32.798 94.709 1.00 54.69 77 ASN A CA 1
ATOM 608 C C . ASN A 1 77 ? 45.343 31.325 94.760 1.00 56.09 77 ASN A C 1
ATOM 609 O O . ASN A 1 77 ? 44.511 30.494 95.124 1.00 54.92 77 ASN A O 1
ATOM 614 N N . ASN A 1 78 ? 46.584 31.023 94.380 1.00 56.44 78 ASN A N 1
ATOM 615 C CA . ASN A 1 78 ? 47.138 29.683 94.487 1.00 55.23 78 ASN A CA 1
ATOM 616 C C . ASN A 1 78 ? 46.179 28.657 93.873 1.00 56.52 78 ASN A C 1
ATOM 617 O O . ASN A 1 78 ? 45.768 27.686 94.516 1.00 55.30 78 ASN A O 1
ATOM 622 N N . ILE A 1 79 ? 45.806 28.892 92.622 1.00 53.20 79 ILE A N 1
ATOM 623 C CA . ILE A 1 79 ? 44.861 28.011 91.959 1.00 55.66 79 ILE A CA 1
ATOM 624 C C . ILE A 1 79 ? 45.609 26.925 91.164 1.00 54.18 79 ILE A C 1
ATOM 625 O O . ILE A 1 79 ? 46.340 27.217 90.223 1.00 50.46 79 ILE A O 1
ATOM 630 N N . SER A 1 80 ? 45.427 25.668 91.559 1.00 50.82 80 SER A N 1
ATOM 631 C CA . SER A 1 80 ? 46.218 24.576 90.985 1.00 53.19 80 SER A CA 1
ATOM 632 C C . SER A 1 80 ? 45.468 23.781 89.908 1.00 48.01 80 SER A C 1
ATOM 633 O O . SER A 1 80 ? 46.046 22.913 89.255 1.00 46.55 80 SER A O 1
ATOM 636 N N . THR A 1 81 ? 44.183 24.070 89.731 1.00 44.97 81 THR A N 1
ATOM 637 C CA . THR A 1 81 ? 43.421 23.489 88.627 1.00 44.25 81 THR A CA 1
ATOM 638 C C . THR A 1 81 ? 42.508 24.555 88.046 1.00 45.00 81 THR A C 1
ATOM 639 O O . THR A 1 81 ? 41.851 25.298 88.774 1.00 48.74 81 THR A O 1
ATOM 643 N N . LEU A 1 82 ? 42.518 24.670 86.727 1.00 44.71 82 LEU A N 1
ATOM 644 C CA . LEU A 1 82 ? 41.680 25.638 86.049 1.00 43.25 82 LEU A CA 1
ATOM 645 C C . LEU A 1 82 ? 40.868 24.889 85.014 1.00 43.47 82 LEU A C 1
ATOM 646 O O . LEU A 1 82 ? 41.422 24.162 84.189 1.00 39.48 82 LEU A O 1
ATOM 651 N N . ILE A 1 83 ? 39.550 25.049 85.079 1.00 44.50 83 ILE A N 1
ATOM 652 C CA . ILE A 1 83 ? 38.649 24.348 84.176 1.00 42.16 83 ILE A CA 1
ATOM 653 C C . ILE A 1 83 ? 38.006 25.348 83.245 1.00 41.02 83 ILE A C 1
ATOM 654 O O . ILE A 1 83 ? 37.227 26.198 83.685 1.00 39.70 83 ILE A O 1
ATOM 659 N N . ALA A 1 84 ? 38.335 25.261 81.962 1.00 37.80 84 ALA A N 1
ATOM 660 C CA . ALA A 1 84 ? 37.881 26.285 81.009 1.00 41.90 84 ALA A CA 1
ATOM 661 C C . ALA A 1 84 ? 36.731 25.822 80.128 1.00 41.35 84 ALA A C 1
ATOM 662 O O . ALA A 1 84 ? 36.765 24.708 79.591 1.00 39.53 84 ALA A O 1
ATOM 664 N N . SER A 1 85 ? 35.759 26.693 79.958 1.00 41.22 85 SER A N 1
ATOM 665 C CA . SER A 1 85 ? 34.595 26.452 79.138 1.00 40.09 85 SER A CA 1
ATOM 666 C C . SER A 1 85 ? 34.354 27.631 78.226 1.00 43.75 85 SER A C 1
ATOM 667 O O . SER A 1 85 ? 34.348 28.742 78.667 1.00 43.31 85 SER A O 1
ATOM 670 N N . SER A 1 86 ? 34.141 27.363 76.953 1.00 65.85 86 SER A N 1
ATOM 671 C CA . SER A 1 86 ? 33.980 28.351 75.901 1.00 64.69 86 SER A CA 1
ATOM 672 C C . SER A 1 86 ? 35.291 28.710 75.240 1.00 67.68 86 SER A C 1
ATOM 673 O O . SER A 1 86 ? 36.328 28.629 75.824 1.00 70.25 86 SER A O 1
ATOM 676 N N . ALA A 1 87 ? 35.216 29.107 73.997 1.00 40.36 87 ALA A N 1
ATOM 677 C CA . ALA A 1 87 ? 36.390 29.276 73.200 1.00 46.85 87 ALA A CA 1
ATOM 678 C C . ALA A 1 87 ? 37.352 30.291 73.771 1.00 47.99 87 ALA A C 1
ATOM 679 O O . ALA A 1 87 ? 38.505 30.009 73.936 1.00 46.51 87 ALA A O 1
ATOM 681 N N . ASN A 1 88 ? 36.853 31.469 74.079 1.00 51.77 88 ASN A N 1
ATOM 682 C CA . ASN A 1 88 ? 37.684 32.544 74.573 1.00 54.04 88 ASN A CA 1
ATOM 683 C C . ASN A 1 88 ? 38.353 32.182 75.867 1.00 52.08 88 ASN A C 1
ATOM 684 O O . ASN A 1 88 ? 39.525 32.365 76.012 1.00 49.38 88 ASN A O 1
ATOM 689 N N . ALA A 1 89 ? 37.586 31.662 76.801 1.00 40.62 89 ALA A N 1
ATOM 690 C CA . ALA A 1 89 ? 38.130 31.214 78.066 1.00 41.50 89 ALA A CA 1
ATOM 691 C C . ALA A 1 89 ? 39.240 30.202 77.817 1.00 42.46 89 ALA A C 1
ATOM 692 O O . ALA A 1 89 ? 40.260 30.211 78.503 1.00 42.18 89 ALA A O 1
ATOM 694 N N . GLY A 1 90 ? 39.041 29.349 76.818 1.00 41.05 90 GLY A N 1
ATOM 695 C CA . GLY A 1 90 ? 39.978 28.271 76.538 1.00 41.02 90 GLY A CA 1
ATOM 696 C C . GLY A 1 90 ? 41.294 28.807 76.002 1.00 45.11 90 GLY A C 1
ATOM 697 O O . GLY A 1 90 ? 42.363 28.213 76.240 1.00 42.48 90 GLY A O 1
ATOM 698 N N . VAL A 1 91 ? 41.212 29.927 75.276 1.00 43.56 91 VAL A N 1
ATOM 699 C CA . VAL A 1 91 ? 42.393 30.560 74.692 1.00 42.66 91 VAL A CA 1
ATOM 700 C C . VAL A 1 91 ? 43.320 31.041 75.803 1.00 46.02 91 VAL A C 1
ATOM 701 O O . VAL A 1 91 ? 44.510 30.696 75.827 1.00 44.29 91 VAL A O 1
ATOM 705 N N . TYR A 1 92 ? 42.767 31.811 76.736 1.00 45.42 92 TYR A N 1
ATOM 706 C CA . TYR A 1 92 ? 43.538 32.294 77.879 1.00 44.82 92 TYR A CA 1
ATOM 707 C C . TYR A 1 92 ? 44.000 31.180 78.824 1.00 45.61 92 TYR A C 1
ATOM 708 O O . TYR A 1 92 ? 45.153 31.189 79.259 1.00 46.32 92 TYR A O 1
ATOM 717 N N . ALA A 1 93 ? 43.112 30.231 79.142 1.00 41.93 93 ALA A N 1
ATOM 718 C CA . ALA A 1 93 ? 43.442 29.148 80.074 1.00 42.84 93 ALA A CA 1
ATOM 719 C C . ALA A 1 93 ? 44.636 28.286 79.603 1.00 46.29 93 ALA A C 1
ATOM 720 O O . ALA A 1 93 ? 45.438 27.822 80.411 1.00 47.47 93 ALA A O 1
ATOM 722 N N . ARG A 1 94 ? 44.761 28.086 78.297 1.00 36.53 94 ARG A N 1
ATOM 723 C CA . ARG A 1 94 ? 45.859 27.292 77.795 1.00 39.03 94 ARG A CA 1
ATOM 724 C C . ARG A 1 94 ? 47.121 28.111 77.481 1.00 43.59 94 ARG A C 1
ATOM 725 O O . ARG A 1 94 ? 48.221 27.662 77.807 1.00 41.42 94 ARG A O 1
ATOM 733 N N . LEU A 1 95 ? 46.982 29.328 76.955 1.00 39.76 95 LEU A N 1
ATOM 734 C CA . LEU A 1 95 ? 48.165 30.166 76.786 1.00 41.82 95 LEU A CA 1
ATOM 735 C C . LEU A 1 95 ? 48.800 30.456 78.145 1.00 41.75 95 LEU A C 1
ATOM 736 O O . LEU A 1 95 ? 50.020 30.466 78.274 1.00 40.79 95 LEU A O 1
ATOM 741 N N . VAL A 1 96 ? 47.976 30.661 79.168 1.00 38.95 96 VAL A N 1
ATOM 742 C CA . VAL A 1 96 ? 48.518 30.999 80.471 1.00 42.99 96 VAL A CA 1
ATOM 743 C C . VAL A 1 96 ? 49.279 29.822 81.096 1.00 45.34 96 VAL A C 1
ATOM 744 O O . VAL A 1 96 ? 50.020 30.017 82.067 1.00 45.65 96 VAL A O 1
ATOM 748 N N . ARG A 1 97 ? 49.114 28.617 80.545 1.00 45.63 97 ARG A N 1
ATOM 749 C CA . ARG A 1 97 ? 49.921 27.466 80.975 1.00 46.11 97 ARG A CA 1
ATOM 750 C C . ARG A 1 97 ? 51.407 27.688 80.699 1.00 50.46 97 ARG A C 1
ATOM 751 O O . ARG A 1 97 ? 52.275 27.147 81.384 1.00 52.30 97 ARG A O 1
ATOM 759 N N . LEU A 1 98 ? 51.698 28.479 79.676 1.00 48.92 98 LEU A N 1
ATOM 760 C CA . LEU A 1 98 ? 53.073 28.859 79.378 1.00 49.52 98 LEU A CA 1
ATOM 761 C C . LEU A 1 98 ? 53.692 29.682 80.505 1.00 51.52 98 LEU A C 1
ATOM 762 O O . LEU A 1 98 ? 54.907 29.735 80.641 1.00 49.13 98 LEU A O 1
ATOM 767 N N . LEU A 1 99 ? 52.848 30.315 81.313 1.00 45.86 99 LEU A N 1
ATOM 768 C CA . LEU A 1 99 ? 53.304 31.300 82.289 1.00 47.89 99 LEU A CA 1
ATOM 769 C C . LEU A 1 99 ? 53.162 30.845 83.733 1.00 45.94 99 LEU A C 1
ATOM 770 O O . LEU A 1 99 ? 53.731 31.457 84.635 1.00 47.87 99 LEU A O 1
ATOM 775 N N . VAL A 1 100 ? 52.361 29.802 83.948 1.00 46.77 100 VAL A N 1
ATOM 776 C CA . VAL A 1 100 ? 51.975 29.351 85.288 1.00 46.32 100 VAL A CA 1
ATOM 777 C C . VAL A 1 100 ? 51.820 27.824 85.295 1.00 49.86 100 VAL A C 1
ATOM 778 O O . VAL A 1 100 ? 51.307 27.242 84.331 1.00 47.50 100 VAL A O 1
ATOM 782 N N . ASP A 1 101 ? 52.238 27.180 86.383 1.00 50.37 101 ASP A N 1
ATOM 783 C CA . ASP A 1 101 ? 52.009 25.744 86.538 1.00 52.81 101 ASP A CA 1
ATOM 784 C C . ASP A 1 101 ? 50.704 25.449 87.286 1.00 51.21 101 ASP A C 1
ATOM 785 O O . ASP A 1 101 ? 50.521 25.849 88.438 1.00 52.36 101 ASP A O 1
ATOM 790 N N . PHE A 1 102 ? 49.811 24.745 86.603 1.00 43.96 102 PHE A N 1
ATOM 791 C CA . PHE A 1 102 ? 48.537 24.302 87.154 1.00 44.66 102 PHE A CA 1
ATOM 792 C C . PHE A 1 102 ? 48.029 23.252 86.199 1.00 44.04 102 PHE A C 1
ATOM 793 O O . PHE A 1 102 ? 48.543 23.126 85.094 1.00 47.07 102 PHE A O 1
ATOM 801 N N . LYS A 1 103 ? 47.014 22.512 86.618 1.00 45.81 103 LYS A N 1
ATOM 802 C CA . LYS A 1 103 ? 46.364 21.546 85.752 1.00 46.31 103 LYS A CA 1
ATOM 803 C C . LYS A 1 103 ? 45.324 22.249 84.896 1.00 45.72 103 LYS A C 1
ATOM 804 O O . LYS A 1 103 ? 44.320 22.757 85.402 1.00 42.71 103 LYS A O 1
ATOM 810 N N . CYS A 1 104 ? 45.558 22.269 83.595 1.00 43.03 104 CYS A N 1
ATOM 811 C CA . CYS A 1 104 ? 44.665 22.987 82.697 1.00 44.04 104 CYS A CA 1
ATOM 812 C C . CYS A 1 104 ? 43.702 22.019 82.029 1.00 42.87 104 CYS A C 1
ATOM 813 O O . CYS A 1 104 ? 44.133 21.127 81.296 1.00 42.06 104 CYS A O 1
ATOM 816 N N . ILE A 1 105 ? 42.413 22.203 82.294 1.00 46.30 105 ILE A N 1
ATOM 817 C CA . ILE A 1 105 ? 41.349 21.325 81.789 1.00 43.60 105 ILE A CA 1
ATOM 818 C C . ILE A 1 105 ? 40.414 22.098 80.855 1.00 40.97 105 ILE A C 1
ATOM 819 O O . ILE A 1 105 ? 39.787 23.064 81.268 1.00 40.81 105 ILE A O 1
ATOM 824 N N . TYR A 1 106 ? 40.365 21.714 79.583 1.00 40.03 106 TYR A N 1
ATOM 825 C CA . TYR A 1 106 ? 39.453 22.372 78.654 1.00 40.17 106 TYR A CA 1
ATOM 826 C C . TYR A 1 106 ? 38.279 21.449 78.339 1.00 41.66 106 TYR A C 1
ATOM 827 O O . TYR A 1 106 ? 38.484 20.310 77.923 1.00 41.19 106 TYR A O 1
ATOM 836 N N . VAL A 1 107 ? 37.060 21.936 78.544 1.00 45.55 107 VAL A N 1
ATOM 837 C CA . VAL A 1 107 ? 35.864 21.095 78.425 1.00 44.45 107 VAL A CA 1
ATOM 838 C C . VAL A 1 107 ? 35.200 21.321 77.079 1.00 42.80 107 VAL A C 1
ATOM 839 O O . VAL A 1 107 ? 34.917 22.465 76.723 1.00 42.76 107 VAL A O 1
ATOM 843 N N . SER A 1 108 ? 34.941 20.234 76.346 1.00 45.18 108 SER A N 1
ATOM 844 C CA . SER A 1 108 ? 34.433 20.304 74.969 1.00 42.16 108 SER A CA 1
ATOM 845 C C . SER A 1 108 ? 33.135 21.109 74.776 1.00 44.84 108 SER A C 1
ATOM 846 O O . SER A 1 108 ? 33.059 21.932 73.873 1.00 42.83 108 SER A O 1
ATOM 849 N N . HIS A 1 109 ? 32.119 20.851 75.599 1.00 46.81 109 HIS A N 1
ATOM 850 C CA . HIS A 1 109 ? 30.823 21.537 75.504 1.00 43.74 109 HIS A CA 1
ATOM 851 C C . HIS A 1 109 ? 30.288 21.616 74.081 1.00 43.03 109 HIS A C 1
ATOM 852 O O . HIS A 1 109 ? 29.718 22.622 73.683 1.00 43.52 109 HIS A O 1
ATOM 859 N N . GLY A 1 110 ? 30.513 20.575 73.319 1.00 46.25 110 GLY A N 1
ATOM 860 C CA . GLY A 1 110 ? 29.953 20.457 71.999 1.00 52.28 110 GLY A CA 1
ATOM 861 C C . GLY A 1 110 ? 30.787 21.033 70.890 1.00 53.96 110 GLY A C 1
ATOM 862 O O . GLY A 1 110 ? 30.354 21.099 69.779 1.00 50.72 110 GLY A O 1
ATOM 863 N N . TRP A 1 111 ? 31.985 21.469 71.217 1.00 50.83 111 TRP A N 1
ATOM 864 C CA . TRP A 1 111 ? 32.853 22.113 70.257 1.00 52.07 111 TRP A CA 1
ATOM 865 C C . TRP A 1 111 ? 32.156 23.195 69.446 1.00 57.76 111 TRP A C 1
ATOM 866 O O . TRP A 1 111 ? 32.372 23.294 68.269 1.00 63.11 111 TRP A O 1
ATOM 877 N N . SER A 1 112 ? 31.327 24.012 70.076 1.00 70.39 112 SER A N 1
ATOM 878 C CA . SER A 1 112 ? 30.630 25.055 69.343 1.00 81.72 112 SER A CA 1
ATOM 879 C C . SER A 1 112 ? 31.942 25.620 68.812 1.00 89.18 112 SER A C 1
ATOM 880 O O . SER A 1 112 ? 32.720 26.189 69.550 1.00 88.09 112 SER A O 1
ATOM 883 N N . CYS A 1 113 ? 32.184 25.444 67.519 1.00 96.29 113 CYS A N 1
ATOM 884 C CA . CYS A 1 113 ? 33.320 26.061 66.878 1.00 95.40 113 CYS A CA 1
ATOM 885 C C . CYS A 1 113 ? 32.393 26.388 65.766 1.00 98.57 113 CYS A C 1
ATOM 886 O O . CYS A 1 113 ? 32.210 27.532 65.389 1.00 98.39 113 CYS A O 1
ATOM 889 N N . LEU A 1 114 ? 31.798 25.332 65.253 1.00 86.98 114 LEU A N 1
ATOM 890 C CA . LEU A 1 114 ? 30.653 25.380 64.359 1.00 85.83 114 LEU A CA 1
ATOM 891 C C . LEU A 1 114 ? 30.787 24.168 63.495 1.00 90.08 114 LEU A C 1
ATOM 892 O O . LEU A 1 114 ? 31.843 23.558 63.469 1.00 91.04 114 LEU A O 1
ATOM 894 N N . LYS A 1 121 ? 36.005 27.040 58.679 1.00 85.39 121 LYS A N 1
ATOM 895 C CA . LYS A 1 121 ? 35.771 26.408 59.981 1.00 83.17 121 LYS A CA 1
ATOM 896 C C . LYS A 1 121 ? 36.991 25.613 60.430 1.00 78.03 121 LYS A C 1
ATOM 897 O O . LYS A 1 121 ? 37.235 25.452 61.631 1.00 68.64 121 LYS A O 1
ATOM 899 N N . SER A 1 122 ? 37.763 25.133 59.454 1.00 95.70 122 SER A N 1
ATOM 900 C CA . SER A 1 122 ? 38.977 24.355 59.710 1.00 96.77 122 SER A CA 1
ATOM 901 C C . SER A 1 122 ? 40.039 25.239 60.353 1.00 96.29 122 SER A C 1
ATOM 902 O O . SER A 1 122 ? 41.163 24.810 60.611 1.00 93.41 122 SER A O 1
ATOM 905 N N . ILE A 1 123 ? 39.637 26.481 60.596 1.00 86.81 123 ILE A N 1
ATOM 906 C CA . ILE A 1 123 ? 40.505 27.482 61.186 1.00 87.12 123 ILE A CA 1
ATOM 907 C C . ILE A 1 123 ? 40.471 27.390 62.708 1.00 80.84 123 ILE A C 1
ATOM 908 O O . ILE A 1 123 ? 41.498 27.167 63.359 1.00 77.68 123 ILE A O 1
ATOM 913 N N . PHE A 1 124 ? 39.283 27.455 63.304 1.00 66.56 124 PHE A N 1
ATOM 914 C CA . PHE A 1 124 ? 39.113 27.200 64.723 1.00 61.37 124 PHE A CA 1
ATOM 915 C C . PHE A 1 124 ? 39.610 25.791 65.071 1.00 56.75 124 PHE A C 1
ATOM 916 O O . PHE A 1 124 ? 40.118 25.564 66.167 1.00 51.68 124 PHE A O 1
ATOM 918 N N . CYS A 1 125 ? 39.487 24.858 64.127 1.00 57.11 125 CYS A N 1
ATOM 919 C CA . CYS A 1 125 ? 39.954 23.490 64.330 1.00 56.25 125 CYS A CA 1
ATOM 920 C C . CYS A 1 125 ? 41.466 23.437 64.535 1.00 58.24 125 CYS A C 1
ATOM 921 O O . CYS A 1 125 ? 41.978 22.723 65.409 1.00 54.55 125 CYS A O 1
ATOM 924 N N . ILE A 1 126 ? 42.174 24.202 63.717 1.00 60.43 126 ILE A N 1
ATOM 925 C CA . ILE A 1 126 ? 43.620 24.316 63.821 1.00 60.34 126 ILE A CA 1
ATOM 926 C C . ILE A 1 126 ? 44.031 24.817 65.201 1.00 56.35 126 ILE A C 1
ATOM 927 O O . ILE A 1 126 ? 44.839 24.193 65.889 1.00 60.24 126 ILE A O 1
ATOM 932 N N . VAL A 1 127 ? 43.454 25.944 65.592 1.00 53.09 127 VAL A N 1
ATOM 933 C CA . VAL A 1 127 ? 43.707 26.557 66.887 1.00 53.17 127 VAL A CA 1
ATOM 934 C C . VAL A 1 127 ? 43.513 25.575 68.028 1.00 49.58 127 VAL A C 1
ATOM 935 O O . VAL A 1 127 ? 44.393 25.419 68.875 1.00 50.84 127 VAL A O 1
ATOM 939 N N . GLU A 1 128 ? 42.353 24.919 68.044 1.00 49.06 128 GLU A N 1
ATOM 940 C CA . GLU A 1 128 ? 42.030 23.975 69.103 1.00 45.85 128 GLU A CA 1
ATOM 941 C C . GLU A 1 128 ? 43.028 22.824 69.133 1.00 43.50 128 GLU A C 1
ATOM 942 O O . GLU A 1 128 ? 43.413 22.365 70.214 1.00 44.03 128 GLU A O 1
ATOM 948 N N . LYS A 1 129 ? 43.458 22.373 67.956 1.00 44.27 129 LYS A N 1
ATOM 949 C CA . LYS A 1 129 ? 44.442 21.287 67.892 1.00 50.23 129 LYS A CA 1
ATOM 950 C C . LYS A 1 129 ? 45.733 21.705 68.576 1.00 54.21 129 LYS A C 1
ATOM 951 O O . LYS A 1 129 ? 46.263 20.986 69.417 1.00 53.29 129 LYS A O 1
ATOM 957 N N . TYR A 1 130 ? 46.226 22.888 68.236 1.00 49.32 130 TYR A N 1
ATOM 958 C CA . TYR A 1 130 ? 47.482 23.327 68.811 1.00 47.54 130 TYR A CA 1
ATOM 959 C C . TYR A 1 130 ? 47.297 23.716 70.272 1.00 47.74 130 TYR A C 1
ATOM 960 O O . TYR A 1 130 ? 48.195 23.515 71.082 1.00 47.45 130 TYR A O 1
ATOM 969 N N . LEU A 1 131 ? 46.128 24.233 70.638 1.00 43.39 131 LEU A N 1
ATOM 970 C CA . LEU A 1 131 ? 45.934 24.589 72.038 1.00 44.02 131 LEU A CA 1
ATOM 971 C C . LEU A 1 131 ? 45.928 23.324 72.905 1.00 42.75 131 LEU A C 1
ATOM 972 O O . LEU A 1 131 ? 46.300 23.363 74.074 1.00 41.95 131 LEU A O 1
ATOM 977 N N . SER A 1 132 ? 45.539 22.194 72.325 1.00 43.76 132 SER A N 1
ATOM 978 C CA . SER A 1 132 ? 45.517 20.946 73.086 1.00 46.30 132 SER A CA 1
ATOM 979 C C . SER A 1 132 ? 46.926 20.559 73.539 1.00 47.28 132 SER A C 1
ATOM 980 O O . SER A 1 132 ? 47.098 19.955 74.601 1.00 46.75 132 SER A O 1
ATOM 983 N N . LEU A 1 133 ? 47.931 20.928 72.749 1.00 51.23 133 LEU A N 1
ATOM 984 C CA . LEU A 1 133 ? 49.320 20.686 73.141 1.00 51.26 133 LEU A CA 1
ATOM 985 C C . LEU A 1 133 ? 49.652 21.344 74.485 1.00 53.25 133 LEU A C 1
ATOM 986 O O . LEU A 1 133 ? 50.527 20.860 75.206 1.00 53.47 133 LEU A O 1
ATOM 991 N N . LEU A 1 134 ? 48.931 22.425 74.823 1.00 43.05 134 LEU A N 1
ATOM 992 C CA . LEU A 1 134 ? 49.131 23.166 76.069 1.00 43.02 134 LEU A CA 1
ATOM 993 C C . LEU A 1 134 ? 48.168 22.727 77.175 1.00 47.71 134 LEU A C 1
ATOM 994 O O . LEU A 1 134 ? 48.200 23.262 78.289 1.00 48.89 134 LEU A O 1
ATOM 999 N N . THR A 1 135 ? 47.292 21.778 76.857 1.00 45.07 135 THR A N 1
ATOM 1000 C CA . THR A 1 135 ? 46.247 21.351 77.784 1.00 41.27 135 THR A CA 1
ATOM 1001 C C . THR A 1 135 ? 46.653 20.095 78.520 1.00 44.24 135 THR A C 1
ATOM 1002 O O . THR A 1 135 ? 47.144 19.146 77.913 1.00 44.87 135 THR A O 1
ATOM 1006 N N . ASP A 1 136 ? 46.421 20.061 79.821 1.00 42.23 136 ASP A N 1
ATOM 1007 C CA . ASP A 1 136 ? 46.731 18.845 80.565 1.00 45.03 136 ASP A CA 1
ATOM 1008 C C . ASP A 1 136 ? 45.632 17.788 80.357 1.00 47.67 136 ASP A C 1
ATOM 1009 O O . ASP A 1 136 ? 45.932 16.616 80.145 1.00 50.04 136 ASP A O 1
ATOM 1014 N N . VAL A 1 137 ? 44.366 18.204 80.373 1.00 48.45 137 VAL A N 1
ATOM 1015 C CA . VAL A 1 137 ? 43.245 17.302 80.057 1.00 43.77 137 VAL A CA 1
ATOM 1016 C C . VAL A 1 137 ? 42.191 17.946 79.126 1.00 45.02 137 VAL A C 1
ATOM 1017 O O . VAL A 1 137 ? 41.593 18.978 79.452 1.00 43.18 137 VAL A O 1
ATOM 1021 N N . ILE A 1 138 ? 41.978 17.347 77.962 1.00 46.23 138 ILE A N 1
ATOM 1022 C CA . ILE A 1 138 ? 40.828 17.694 77.140 1.00 42.27 138 ILE A CA 1
ATOM 1023 C C . ILE A 1 138 ? 39.653 16.859 77.647 1.00 47.01 138 ILE A C 1
ATOM 1024 O O . ILE A 1 138 ? 39.614 15.644 77.452 1.00 44.71 138 ILE A O 1
ATOM 1029 N N . TRP A 1 139 ? 38.709 17.504 78.321 1.00 45.30 139 TRP A N 1
ATOM 1030 C CA . TRP A 1 139 ? 37.556 16.796 78.867 1.00 44.61 139 TRP A CA 1
ATOM 1031 C C . TRP A 1 139 ? 36.401 16.802 77.864 1.00 42.42 139 TRP A C 1
ATOM 1032 O O . TRP A 1 139 ? 35.750 17.826 77.673 1.00 42.53 139 TRP A O 1
ATOM 1043 N N . CYS A 1 140 ? 36.170 15.663 77.211 1.00 43.16 140 CYS A N 1
ATOM 1044 C CA . CYS A 1 140 ? 35.014 15.499 76.320 1.00 43.97 140 CYS A CA 1
ATOM 1045 C C . CYS A 1 140 ? 33.794 14.996 77.097 1.00 44.81 140 CYS A C 1
ATOM 1046 O O . CYS A 1 140 ? 33.848 13.947 77.738 1.00 44.83 140 CYS A O 1
ATOM 1049 N N . VAL A 1 141 ? 32.698 15.744 77.032 1.00 43.02 141 VAL A N 1
ATOM 1050 C CA . VAL A 1 141 ? 31.516 15.426 77.822 1.00 43.88 141 VAL A CA 1
ATOM 1051 C C . VAL A 1 141 ? 30.467 14.628 77.044 1.00 44.59 141 VAL A C 1
ATOM 1052 O O . VAL A 1 141 ? 29.306 14.537 77.456 1.00 41.65 141 VAL A O 1
ATOM 1056 N N . SER A 1 142 ? 30.876 14.049 75.921 1.00 44.72 142 SER A N 1
ATOM 1057 C CA . SER A 1 142 ? 29.996 13.162 75.162 1.00 46.85 142 SER A CA 1
ATOM 1058 C C . SER A 1 142 ? 30.848 12.369 74.192 1.00 50.21 142 SER A C 1
ATOM 1059 O O . SER A 1 142 ? 31.913 12.840 73.795 1.00 45.42 142 SER A O 1
ATOM 1062 N N . LYS A 1 143 ? 30.406 11.158 73.836 1.00 48.58 143 LYS A N 1
ATOM 1063 C CA . LYS A 1 143 ? 31.153 10.331 72.881 1.00 51.33 143 LYS A CA 1
ATOM 1064 C C . LYS A 1 143 ? 31.242 11.055 71.535 1.00 47.58 143 LYS A C 1
ATOM 1065 O O . LYS A 1 143 ? 32.229 10.943 70.824 1.00 52.54 143 LYS A O 1
ATOM 1067 N N . ASN A 1 144 ? 30.220 11.832 71.199 1.00 48.90 144 ASN A N 1
ATOM 1068 C CA . ASN A 1 144 ? 30.261 12.603 69.967 1.00 53.01 144 ASN A CA 1
ATOM 1069 C C . ASN A 1 144 ? 31.285 13.755 70.007 1.00 51.40 144 ASN A C 1
ATOM 1070 O O . ASN A 1 144 ? 31.842 14.116 68.978 1.00 49.05 144 ASN A O 1
ATOM 1075 N N . ASP A 1 145 ? 31.517 14.328 71.187 1.00 43.30 145 ASP A N 1
ATOM 1076 C CA . ASP A 1 145 ? 32.548 15.357 71.333 1.00 44.45 145 ASP A CA 1
ATOM 1077 C C . ASP A 1 145 ? 33.911 14.722 71.202 1.00 49.64 145 ASP A C 1
ATOM 1078 O O . ASP A 1 145 ? 34.821 15.324 70.646 1.00 51.57 145 ASP A O 1
ATOM 1083 N N . GLU A 1 146 ? 34.043 13.504 71.724 1.00 55.75 146 GLU A N 1
ATOM 1084 C CA . GLU A 1 146 ? 35.283 12.743 71.585 1.00 59.43 146 GLU A CA 1
ATOM 1085 C C . GLU A 1 146 ? 35.595 12.407 70.126 1.00 62.15 146 GLU A C 1
ATOM 1086 O O . GLU A 1 146 ? 36.749 12.498 69.690 1.00 61.90 146 GLU A O 1
ATOM 1092 N N . LYS A 1 147 ? 34.570 12.026 69.374 1.00 52.75 147 LYS A N 1
ATOM 1093 C CA . LYS A 1 147 ? 34.776 11.695 67.975 1.00 54.24 147 LYS A CA 1
ATOM 1094 C C . LYS A 1 147 ? 35.182 12.940 67.192 1.00 53.19 147 LYS A C 1
ATOM 1095 O O . LYS A 1 147 ? 36.054 12.858 66.328 1.00 54.17 147 LYS A O 1
ATOM 1097 N N . LYS A 1 148 ? 34.562 14.084 67.493 1.00 56.87 148 LYS A N 1
ATOM 1098 C CA . LYS A 1 148 ? 34.942 15.345 66.841 1.00 59.21 148 LYS A CA 1
ATOM 1099 C C . LYS A 1 148 ? 36.394 15.747 67.141 1.00 59.55 148 LYS A C 1
ATOM 1100 O O . LYS A 1 148 ? 37.165 16.070 66.234 1.00 62.85 148 LYS A O 1
ATOM 1106 N N . ALA A 1 149 ? 36.755 15.725 68.417 1.00 50.30 149 ALA A N 1
ATOM 1107 C CA . ALA A 1 149 ? 38.126 15.980 68.845 1.00 51.29 149 ALA A CA 1
ATOM 1108 C C . ALA A 1 149 ? 39.153 15.105 68.106 1.00 55.24 149 ALA A C 1
ATOM 1109 O O . ALA A 1 149 ? 40.119 15.612 67.538 1.00 57.98 149 ALA A O 1
ATOM 1111 N N . ILE A 1 150 ? 38.949 13.794 68.114 1.00 61.93 150 ILE A N 1
ATOM 1112 C CA . ILE A 1 150 ? 39.912 12.890 67.484 1.00 62.37 150 ILE A CA 1
ATOM 1113 C C . ILE A 1 150 ? 39.912 13.045 65.972 1.00 64.63 150 ILE A C 1
ATOM 1114 O O . ILE A 1 150 ? 40.971 13.187 65.349 1.00 66.44 150 ILE A O 1
ATOM 1119 N N . GLU A 1 151 ? 38.717 13.045 65.389 1.00 61.75 151 GLU A N 1
ATOM 1120 C CA . GLU A 1 151 ? 38.584 13.009 63.935 1.00 67.10 151 GLU A CA 1
ATOM 1121 C C . GLU A 1 151 ? 38.580 14.385 63.253 1.00 66.47 151 GLU A C 1
ATOM 1122 O O . GLU A 1 151 ? 39.334 14.588 62.309 1.00 68.64 151 GLU A O 1
ATOM 1128 N N . ASN A 1 152 ? 37.751 15.328 63.699 1.00 65.54 152 ASN A N 1
ATOM 1129 C CA . ASN A 1 152 ? 37.680 16.613 62.988 1.00 68.85 152 ASN A CA 1
ATOM 1130 C C . ASN A 1 152 ? 38.720 17.639 63.443 1.00 71.31 152 ASN A C 1
ATOM 1131 O O . ASN A 1 152 ? 39.109 18.519 62.666 1.00 71.85 152 ASN A O 1
ATOM 1136 N N . ILE A 1 153 ? 39.157 17.550 64.696 1.00 59.15 153 ILE A N 1
ATOM 1137 C CA . ILE A 1 153 ? 40.108 18.530 65.218 1.00 55.54 153 ILE A CA 1
ATOM 1138 C C . ILE A 1 153 ? 41.559 18.039 65.135 1.00 51.80 153 ILE A C 1
ATOM 1139 O O . ILE A 1 153 ? 42.448 18.808 64.805 1.00 54.28 153 ILE A O 1
ATOM 1144 N N . GLY A 1 154 ? 41.778 16.758 65.423 1.00 52.13 154 GLY A N 1
ATOM 1145 C CA . GLY A 1 154 ? 43.097 16.157 65.372 1.00 52.53 154 GLY A CA 1
ATOM 1146 C C . GLY A 1 154 ? 43.768 16.015 66.733 1.00 55.60 154 GLY A C 1
ATOM 1147 O O . GLY A 1 154 ? 44.964 15.750 66.829 1.00 53.34 154 GLY A O 1
ATOM 1148 N N . ILE A 1 155 ? 43.006 16.212 67.797 1.00 52.07 155 ILE A N 1
ATOM 1149 C CA . ILE A 1 155 ? 43.542 16.051 69.135 1.00 52.44 155 ILE A CA 1
ATOM 1150 C C . ILE A 1 155 ? 43.845 14.573 69.318 1.00 56.33 155 ILE A C 1
ATOM 1151 O O . ILE A 1 155 ? 43.064 13.731 68.879 1.00 56.66 155 ILE A O 1
ATOM 1156 N N . LYS A 1 156 ? 44.989 14.257 69.925 1.00 63.60 156 LYS A N 1
ATOM 1157 C CA . LYS A 1 156 ? 45.365 12.864 70.146 1.00 63.56 156 LYS A CA 1
ATOM 1158 C C . LYS A 1 156 ? 44.649 12.294 71.367 1.00 60.85 156 LYS A C 1
ATOM 1159 O O . LYS A 1 156 ? 44.425 12.992 72.356 1.00 60.10 156 LYS A O 1
ATOM 1165 N N . GLU A 1 157 ? 44.300 11.016 71.283 1.00 62.46 157 GLU A N 1
ATOM 1166 C CA . GLU A 1 157 ? 43.564 10.337 72.343 1.00 67.52 157 GLU A CA 1
ATOM 1167 C C . GLU A 1 157 ? 44.210 10.395 73.735 1.00 65.80 157 GLU A C 1
ATOM 1168 O O . GLU A 1 157 ? 43.486 10.480 74.727 1.00 65.44 157 GLU A O 1
ATOM 1174 N N . PRO A 1 158 ? 45.553 10.318 73.828 1.00 63.56 158 PRO A N 1
ATOM 1175 C CA . PRO A 1 158 ? 46.129 10.465 75.173 1.00 64.86 158 PRO A CA 1
ATOM 1176 C C . PRO A 1 158 ? 45.744 11.766 75.885 1.00 60.91 158 PRO A C 1
ATOM 1177 O O . PRO A 1 158 ? 45.756 11.806 77.114 1.00 63.92 158 PRO A O 1
ATOM 1181 N N . LYS A 1 159 ? 45.417 12.802 75.119 1.00 50.01 159 LYS A N 1
ATOM 1182 C CA . LYS A 1 159 ? 44.949 14.077 75.674 1.00 52.30 159 LYS A CA 1
ATOM 1183 C C . LYS A 1 159 ? 43.546 14.018 76.277 1.00 49.90 159 LYS A C 1
ATOM 1184 O O . LYS A 1 159 ? 43.209 14.808 77.151 1.00 48.84 159 LYS A O 1
ATOM 1190 N N . ILE A 1 160 ? 42.737 13.086 75.781 1.00 51.89 160 ILE A N 1
ATOM 1191 C CA . ILE A 1 160 ? 41.289 13.083 76.011 1.00 52.64 160 ILE A CA 1
ATOM 1192 C C . ILE A 1 160 ? 40.826 12.192 77.160 1.00 55.24 160 ILE A C 1
ATOM 1193 O O . ILE A 1 160 ? 41.169 11.020 77.231 1.00 55.88 160 ILE A O 1
ATOM 1198 N N . ILE A 1 161 ? 40.036 12.758 78.062 1.00 56.56 161 ILE A N 1
ATOM 1199 C CA . ILE A 1 161 ? 39.260 11.931 78.968 1.00 53.41 161 ILE A CA 1
ATOM 1200 C C . ILE A 1 161 ? 37.787 12.189 78.653 1.00 48.69 161 ILE A C 1
ATOM 1201 O O . ILE A 1 161 ? 37.308 13.323 78.710 1.00 45.42 161 ILE A O 1
ATOM 1206 N N . THR A 1 162 ? 37.082 11.129 78.282 1.00 49.94 162 THR A N 1
ATOM 1207 C CA . THR A 1 162 ? 35.691 11.241 77.905 1.00 51.46 162 THR A CA 1
ATOM 1208 C C . THR A 1 162 ? 34.792 10.717 79.005 1.00 53.96 162 THR A C 1
ATOM 1209 O O . THR A 1 162 ? 34.803 9.531 79.296 1.00 52.51 162 THR A O 1
ATOM 1213 N N . VAL A 1 163 ? 34.030 11.605 79.635 1.00 47.80 163 VAL A N 1
ATOM 1214 C CA . VAL A 1 163 ? 33.025 11.183 80.601 1.00 48.96 163 VAL A CA 1
ATOM 1215 C C . VAL A 1 163 ? 31.775 12.013 80.384 1.00 48.99 163 VAL A C 1
ATOM 1216 O O . VAL A 1 163 ? 31.827 13.239 80.418 1.00 45.19 163 VAL A O 1
ATOM 1220 N N . SER A 1 164 ? 30.658 11.334 80.168 1.00 47.75 164 SER A N 1
ATOM 1221 C CA . SER A 1 164 ? 29.405 11.982 79.804 1.00 45.92 164 SER A CA 1
ATOM 1222 C C . SER A 1 164 ? 28.945 13.081 80.758 1.00 40.68 164 SER A C 1
ATOM 1223 O O . SER A 1 164 ? 29.111 12.972 81.979 1.00 43.81 164 SER A O 1
ATOM 1226 N N . ASN A 1 165 ? 28.353 14.138 80.208 1.00 38.94 165 ASN A N 1
ATOM 1227 C CA . ASN A 1 165 ? 27.557 15.027 81.042 1.00 39.60 165 ASN A CA 1
ATOM 1228 C C . ASN A 1 165 ? 26.470 14.242 81.770 1.00 44.76 165 ASN A C 1
ATOM 1229 O O . ASN A 1 165 ? 26.074 13.166 81.329 1.00 43.36 165 ASN A O 1
ATOM 1234 N N . SER A 1 166 ? 25.987 14.800 82.873 1.00 39.23 166 SER A N 1
ATOM 1235 C CA . SER A 1 166 ? 24.915 14.202 83.654 1.00 41.35 166 SER A CA 1
ATOM 1236 C C . SER A 1 166 ? 24.347 15.298 84.551 1.00 43.56 166 SER A C 1
ATOM 1237 O O . SER A 1 166 ? 24.943 16.384 84.665 1.00 38.28 166 SER A O 1
ATOM 1240 N N . VAL A 1 167 ? 23.187 15.038 85.155 1.00 38.22 167 VAL A N 1
ATOM 1241 C CA . VAL A 1 167 ? 22.538 16.024 86.024 1.00 38.41 167 VAL A CA 1
ATOM 1242 C C . VAL A 1 167 ? 21.912 15.385 87.258 1.00 42.54 167 VAL A C 1
ATOM 1243 O O . VAL A 1 167 ? 21.649 14.177 87.279 1.00 39.87 167 VAL A O 1
ATOM 1247 N N . PRO A 1 168 ? 21.655 16.195 88.297 1.00 44.42 168 PRO A N 1
ATOM 1248 C CA . PRO A 1 168 ? 20.857 15.669 89.413 1.00 45.82 168 PRO A CA 1
ATOM 1249 C C . PRO A 1 168 ? 19.511 15.141 88.913 1.00 44.91 168 PRO A C 1
ATOM 1250 O O . PRO A 1 168 ? 18.947 15.719 87.979 1.00 43.19 168 PRO A O 1
ATOM 1254 N N . GLN A 1 169 ? 19.013 14.054 89.495 1.00 46.16 169 GLN A N 1
ATOM 1255 C CA . GLN A 1 169 ? 17.757 13.466 89.034 1.00 44.28 169 GLN A CA 1
ATOM 1256 C C . GLN A 1 169 ? 16.559 14.416 89.196 1.00 44.30 169 GLN A C 1
ATOM 1257 O O . GLN A 1 169 ? 16.256 14.856 90.297 1.00 46.68 169 GLN A O 1
ATOM 1263 N N . MET A 1 170 ? 15.884 14.724 88.098 1.00 43.04 170 MET A N 1
ATOM 1264 C CA . MET A 1 170 ? 14.658 15.512 88.153 1.00 40.62 170 MET A CA 1
ATOM 1265 C C . MET A 1 170 ? 13.521 14.684 88.756 1.00 44.33 170 MET A C 1
ATOM 1266 O O . MET A 1 170 ? 13.542 13.447 88.693 1.00 46.37 170 MET A O 1
ATOM 1271 N N . PRO A 1 171 ? 12.536 15.359 89.374 1.00 44.58 171 PRO A N 1
ATOM 1272 C CA . PRO A 1 171 ? 11.352 14.646 89.880 1.00 42.53 171 PRO A CA 1
ATOM 1273 C C . PRO A 1 171 ? 10.651 13.855 88.783 1.00 41.97 171 PRO A C 1
ATOM 1274 O O . PRO A 1 171 ? 10.608 14.301 87.625 1.00 41.80 171 PRO A O 1
ATOM 1278 N N . ARG A 1 172 ? 10.117 12.707 89.129 1.00 46.37 172 ARG A N 1
ATOM 1279 C CA . ARG A 1 172 ? 9.404 11.885 88.181 1.00 47.65 172 ARG A CA 1
ATOM 1280 C C . ARG A 1 172 ? 7.951 11.775 88.552 1.00 46.63 172 ARG A C 1
ATOM 1281 O O . ARG A 1 172 ? 7.595 11.979 89.677 1.00 50.39 172 ARG A O 1
ATOM 1289 N N . CYS A 1 173 ? 7.111 11.456 87.594 1.00 49.62 173 CYS A N 1
ATOM 1290 C CA . CYS A 1 173 ? 5.742 11.123 87.893 1.00 57.07 173 CYS A CA 1
ATOM 1291 C C . CYS A 1 173 ? 5.518 9.649 87.699 1.00 62.48 173 CYS A C 1
ATOM 1292 O O . CYS A 1 173 ? 5.502 9.165 86.594 1.00 57.76 173 CYS A O 1
ATOM 1295 N N . LYS A 1 176 ? 0.178 8.949 86.073 1.00 73.89 176 LYS A N 1
ATOM 1296 C CA . LYS A 1 176 ? -0.260 10.079 85.273 1.00 71.79 176 LYS A CA 1
ATOM 1297 C C . LYS A 1 176 ? -0.797 9.646 83.939 1.00 69.63 176 LYS A C 1
ATOM 1298 O O . LYS A 1 176 ? -0.136 8.925 83.234 1.00 68.80 176 LYS A O 1
ATOM 1304 N N . GLN A 1 177 ? -1.991 10.095 83.583 1.00 64.19 177 GLN A N 1
ATOM 1305 C CA . GLN A 1 177 ? -2.543 9.763 82.281 1.00 57.25 177 GLN A CA 1
ATOM 1306 C C . GLN A 1 177 ? -1.988 10.688 81.233 1.00 52.38 177 GLN A C 1
ATOM 1307 O O . GLN A 1 177 ? -1.748 11.825 81.496 1.00 57.00 177 GLN A O 1
ATOM 1313 N N . LEU A 1 178 ? -1.802 10.169 80.044 1.00 40.01 178 LEU A N 1
ATOM 1314 C CA . LEU A 1 178 ? -1.398 10.934 78.872 1.00 39.53 178 LEU A CA 1
ATOM 1315 C C . LEU A 1 178 ? -2.336 12.119 78.579 1.00 43.87 178 LEU A C 1
ATOM 1316 O O . LEU A 1 178 ? -3.546 11.947 78.413 1.00 43.91 178 LEU A O 1
ATOM 1321 N N . GLN A 1 179 ? -1.763 13.318 78.501 1.00 45.91 179 GLN A N 1
ATOM 1322 C CA . GLN A 1 179 ? -2.535 14.524 78.242 1.00 45.88 179 GLN A CA 1
ATOM 1323 C C . GLN A 1 179 ? -2.069 15.182 76.969 1.00 46.41 179 GLN A C 1
ATOM 1324 O O . GLN A 1 179 ? -2.537 16.269 76.624 1.00 47.73 179 GLN A O 1
ATOM 1330 N N . TYR A 1 180 ? -1.149 14.510 76.279 1.00 46.23 180 TYR A N 1
ATOM 1331 C CA . TYR A 1 180 ? -0.528 15.015 75.047 1.00 45.73 180 TYR A CA 1
ATOM 1332 C C . TYR A 1 180 ? 0.186 16.353 75.282 1.00 44.71 180 TYR A C 1
ATOM 1333 O O . TYR A 1 180 ? 0.226 17.208 74.403 1.00 47.30 180 TYR A O 1
ATOM 1342 N N . LYS A 1 181 ? 0.774 16.522 76.466 1.00 44.99 181 LYS A N 1
ATOM 1343 C CA . LYS A 1 181 ? 1.472 17.772 76.786 1.00 41.72 181 LYS A CA 1
ATOM 1344 C C . LYS A 1 181 ? 2.959 17.726 76.412 1.00 39.38 181 LYS A C 1
ATOM 1345 O O . LYS A 1 181 ? 3.737 16.973 76.998 1.00 45.13 181 LYS A O 1
ATOM 1351 N N . VAL A 1 182 ? 3.329 18.527 75.415 1.00 40.06 182 VAL A N 1
ATOM 1352 C CA . VAL A 1 182 ? 4.708 18.651 74.968 1.00 43.04 182 VAL A CA 1
ATOM 1353 C C . VAL A 1 182 ? 5.407 19.821 75.673 1.00 43.96 182 VAL A C 1
ATOM 1354 O O . VAL A 1 182 ? 4.814 20.863 75.936 1.00 43.52 182 VAL A O 1
ATOM 1358 N N . LEU A 1 183 ? 6.673 19.622 76.000 1.00 39.94 183 LEU A N 1
ATOM 1359 C CA . LEU A 1 183 ? 7.435 20.618 76.710 1.00 41.77 183 LEU A CA 1
ATOM 1360 C C . LEU A 1 183 ? 8.699 20.945 75.936 1.00 41.40 183 LEU A C 1
ATOM 1361 O O . LEU A 1 183 ? 9.425 20.043 75.523 1.00 43.15 183 LEU A O 1
ATOM 1366 N N . PHE A 1 184 ? 8.940 22.236 75.727 1.00 46.51 184 PHE A N 1
ATOM 1367 C CA . PHE A 1 184 ? 10.197 22.741 75.161 1.00 45.66 184 PHE A CA 1
ATOM 1368 C C . PHE A 1 184 ? 10.924 23.546 76.238 1.00 48.57 184 PHE A C 1
ATOM 1369 O O . PHE A 1 184 ? 10.333 24.432 76.863 1.00 49.78 184 PHE A O 1
ATOM 1377 N N . VAL A 1 185 ? 12.193 23.230 76.470 1.00 46.92 185 VAL A N 1
ATOM 1378 C CA . VAL A 1 185 ? 13.005 23.960 77.443 1.00 48.49 185 VAL A CA 1
ATOM 1379 C C . VAL A 1 185 ? 14.287 24.430 76.769 1.00 52.42 185 VAL A C 1
ATOM 1380 O O . VAL A 1 185 ? 15.046 23.607 76.251 1.00 50.76 185 VAL A O 1
ATOM 1384 N N . GLY A 1 186 ? 14.516 25.745 76.760 1.00 53.72 186 GLY A N 1
ATOM 1385 C CA . GLY A 1 186 ? 15.740 26.320 76.208 1.00 54.19 186 GLY A CA 1
ATOM 1386 C C . GLY A 1 186 ? 15.574 27.752 75.707 1.00 55.82 186 GLY A C 1
ATOM 1387 O O . GLY A 1 186 ? 14.445 28.231 75.571 1.00 51.32 186 GLY A O 1
ATOM 1388 N N . ARG A 1 187 ? 16.688 28.435 75.426 1.00 70.96 187 ARG A N 1
ATOM 1389 C CA . ARG A 1 187 ? 16.650 29.795 74.862 1.00 70.69 187 ARG A CA 1
ATOM 1390 C C . ARG A 1 187 ? 15.808 29.819 73.589 1.00 73.39 187 ARG A C 1
ATOM 1391 O O . ARG A 1 187 ? 15.699 28.810 72.896 1.00 76.73 187 ARG A O 1
ATOM 1393 N N . LEU A 1 188 ? 15.192 30.955 73.282 1.00 78.10 188 LEU A N 1
ATOM 1394 C CA . LEU A 1 188 ? 14.294 31.023 72.128 1.00 80.95 188 LEU A CA 1
ATOM 1395 C C . LEU A 1 188 ? 14.994 31.506 70.843 1.00 83.48 188 LEU A C 1
ATOM 1396 O O . LEU A 1 188 ? 14.411 31.477 69.750 1.00 84.85 188 LEU A O 1
ATOM 1401 N N . THR A 1 189 ? 16.247 31.931 70.979 1.00 79.44 189 THR A N 1
ATOM 1402 C CA . THR A 1 189 ? 17.033 32.421 69.850 1.00 79.35 189 THR A CA 1
ATOM 1403 C C . THR A 1 189 ? 17.777 31.286 69.136 1.00 81.50 189 THR A C 1
ATOM 1404 O O . THR A 1 189 ? 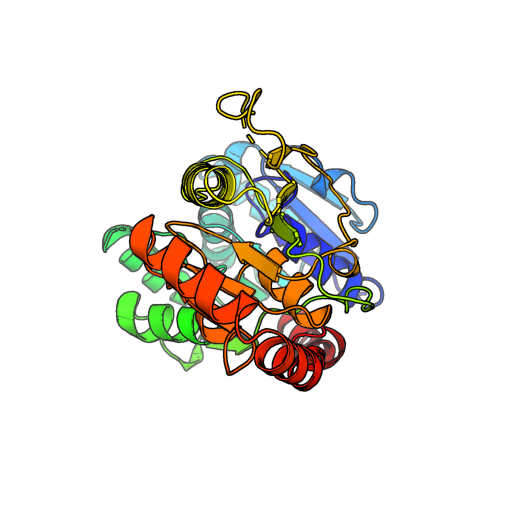18.141 30.289 69.766 1.00 78.74 189 THR A O 1
ATOM 1408 N N . HIS A 1 190 ? 17.993 31.442 67.827 1.00 91.43 190 HIS A N 1
ATOM 1409 C CA . HIS A 1 190 ? 18.709 30.447 67.020 1.00 86.36 190 HIS A CA 1
ATOM 1410 C C . HIS A 1 190 ? 20.070 30.132 67.622 1.00 81.30 190 HIS A C 1
ATOM 1411 O O . HIS A 1 190 ? 20.685 31.008 68.229 1.00 85.26 190 HIS A O 1
ATOM 1418 N N . PRO A 1 191 ? 20.553 28.885 67.459 1.00 63.34 191 PRO A N 1
ATOM 1419 C CA . PRO A 1 191 ? 20.060 27.773 66.631 1.00 62.74 191 PRO A CA 1
ATOM 1420 C C . PRO A 1 191 ? 18.782 27.089 67.129 1.00 61.17 191 PRO A C 1
ATOM 1421 O O . PRO A 1 191 ? 18.240 26.255 66.403 1.00 57.52 191 PRO A O 1
ATOM 1425 N N . LYS A 1 192 ? 18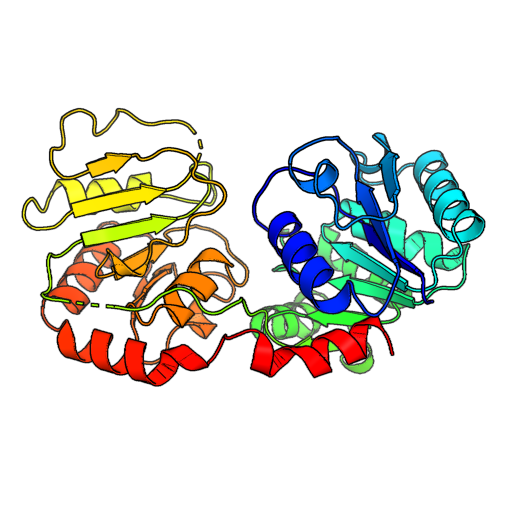.327 27.413 68.336 1.00 63.59 192 LYS A N 1
ATOM 1426 C CA . LYS A 1 192 ? 17.088 26.840 68.866 1.00 64.33 192 LYS A CA 1
ATOM 1427 C C . LYS A 1 192 ? 15.900 27.257 68.003 1.00 67.42 192 LYS A C 1
ATOM 1428 O O . LYS A 1 192 ? 15.862 28.379 67.498 1.00 71.67 192 LYS A O 1
ATOM 1434 N N . ARG A 1 193 ? 14.936 26.355 67.823 1.00 61.07 193 ARG A N 1
ATOM 1435 C CA . ARG A 1 193 ? 13.868 26.594 66.856 1.00 64.02 193 ARG A CA 1
ATOM 1436 C C . ARG A 1 193 ? 12.451 26.259 67.357 1.00 66.77 193 ARG A C 1
ATOM 1437 O O . ARG A 1 193 ? 11.728 25.476 66.728 1.00 64.72 193 ARG A O 1
ATOM 1445 N N . PRO A 1 194 ? 12.030 26.894 68.465 1.00 67.19 194 PRO A N 1
ATOM 1446 C CA . PRO A 1 194 ? 10.705 26.612 69.031 1.00 65.50 194 PRO A CA 1
ATOM 1447 C C . PRO A 1 194 ? 9.577 26.986 68.084 1.00 68.95 194 PRO A C 1
ATOM 1448 O O . PRO A 1 194 ? 8.497 26.399 68.170 1.00 69.99 194 PRO A O 1
ATOM 1452 N N . GLU A 1 195 ? 9.831 27.942 67.192 1.00 69.36 195 GLU A N 1
ATOM 1453 C CA . GLU A 1 195 ? 8.832 28.392 66.220 1.00 71.48 195 GLU A CA 1
ATOM 1454 C C . GLU A 1 195 ? 8.382 27.227 65.347 1.00 66.27 195 GLU A C 1
ATOM 1455 O O . GLU A 1 195 ? 7.216 27.127 64.964 1.00 67.95 195 GLU A O 1
ATOM 1461 N N . LEU A 1 196 ? 9.321 26.338 65.052 1.00 69.76 196 LEU A N 1
ATOM 1462 C CA . LEU A 1 196 ? 9.056 25.168 64.229 1.00 72.51 196 LEU A CA 1
ATOM 1463 C C . LEU A 1 196 ? 8.126 24.180 64.958 1.00 70.57 196 LEU A C 1
ATOM 1464 O O . LEU A 1 196 ? 7.190 23.619 64.376 1.00 69.12 196 LEU A O 1
ATOM 1469 N N . LEU A 1 197 ? 8.385 23.992 66.248 1.00 58.93 197 LEU A N 1
ATOM 1470 C CA . LEU A 1 197 ? 7.632 23.050 67.061 1.00 57.03 197 LEU A CA 1
ATOM 1471 C C . LEU A 1 197 ? 6.227 23.578 67.332 1.00 59.59 197 LEU A C 1
ATOM 1472 O O . LEU A 1 197 ? 5.237 22.854 67.194 1.00 58.28 197 LEU A O 1
ATOM 1477 N N . ALA A 1 198 ? 6.153 24.851 67.712 1.00 67.59 198 ALA A N 1
ATOM 1478 C CA . ALA A 1 198 ? 4.888 25.495 68.045 1.00 65.87 198 ALA A CA 1
ATOM 1479 C C . ALA A 1 198 ? 3.948 25.489 66.852 1.00 66.12 198 ALA A C 1
ATOM 1480 O O . ALA A 1 198 ? 2.741 25.244 66.982 1.00 66.79 198 ALA A O 1
ATOM 1482 N N . ASN A 1 199 ? 4.522 25.749 65.685 1.00 66.47 199 ASN A N 1
ATOM 1483 C CA . ASN A 1 199 ? 3.778 25.715 64.440 1.00 69.10 199 ASN A CA 1
ATOM 1484 C C . ASN A 1 199 ? 3.147 24.356 64.223 1.00 68.63 199 ASN A C 1
ATOM 1485 O O . ASN A 1 199 ? 1.960 24.258 63.919 1.00 72.24 199 ASN A O 1
ATOM 1490 N N . VAL A 1 200 ? 3.932 23.301 64.400 1.00 64.95 200 VAL A N 1
ATOM 1491 C CA . VAL A 1 200 ? 3.399 21.952 64.231 1.00 65.31 200 VAL A CA 1
ATOM 1492 C C . VAL A 1 200 ? 2.269 21.645 65.214 1.00 62.98 200 VAL A C 1
ATOM 1493 O O . VAL A 1 200 ? 1.211 21.150 64.828 1.00 65.27 200 VAL A O 1
ATOM 1497 N N . ILE A 1 201 ? 2.493 21.959 66.484 1.00 59.25 201 ILE A N 1
ATOM 1498 C CA . ILE A 1 201 ? 1.521 21.638 67.522 1.00 61.35 201 ILE A CA 1
ATOM 1499 C C . ILE A 1 201 ? 0.286 22.540 67.445 1.00 63.73 201 ILE A C 1
ATOM 1500 O O . ILE A 1 201 ? -0.811 22.130 67.821 1.00 63.72 201 ILE A O 1
ATOM 1505 N N . SER A 1 202 ? 0.457 23.758 66.936 1.00 69.43 202 SER A N 1
ATOM 1506 C CA . SER A 1 202 ? -0.670 24.688 66.805 1.00 72.06 202 SER A CA 1
ATOM 1507 C C . SER A 1 202 ? -1.777 24.121 65.924 1.00 72.75 202 SER A C 1
ATOM 1508 O O . SER A 1 202 ? -2.950 24.449 66.105 1.00 73.02 202 SER A O 1
ATOM 1511 N N . LYS A 1 203 ? -1.397 23.277 64.967 1.00 77.62 203 LYS A N 1
ATOM 1512 C CA . LYS A 1 203 ? -2.347 22.703 64.016 1.00 76.70 203 LYS A CA 1
ATOM 1513 C C . LYS A 1 203 ? -2.929 21.372 64.511 1.00 77.24 203 LYS A C 1
ATOM 1514 O O . LYS A 1 203 ? -3.628 20.671 63.776 1.00 79.57 203 LYS A O 1
ATOM 1516 N N . LYS A 1 204 ? -2.639 21.036 65.767 1.00 73.37 204 LYS A N 1
ATOM 1517 C CA . LYS A 1 204 ? -3.144 19.822 66.391 1.00 75.64 204 LYS A CA 1
ATOM 1518 C C . LYS A 1 204 ? -3.726 20.142 67.771 1.00 77.88 204 LYS A C 1
ATOM 1519 O O . LYS A 1 204 ? -3.016 20.049 68.772 1.00 77.12 204 LYS A O 1
ATOM 1525 N N . PRO A 1 205 ? -5.025 20.507 67.826 1.00 75.70 205 PRO A N 1
ATOM 1526 C CA . PRO A 1 205 ? -5.656 21.099 69.020 1.00 76.98 205 PRO A CA 1
ATOM 1527 C C . PRO A 1 205 ? -5.739 20.163 70.232 1.00 77.42 205 PRO A C 1
ATOM 1528 O O . PRO A 1 205 ? -5.864 20.644 71.362 1.00 79.05 205 PRO A O 1
ATOM 1532 N N . GLN A 1 206 ? -5.681 18.854 69.999 1.00 70.21 206 GLN A N 1
ATOM 1533 C CA . GLN A 1 206 ? -5.654 17.892 71.090 1.00 67.85 206 GLN A CA 1
ATOM 1534 C C . GLN A 1 206 ? -4.272 17.803 71.774 1.00 63.81 206 GLN A C 1
ATOM 1535 O O . GLN A 1 206 ? -4.182 17.337 72.908 1.00 65.21 206 GLN A O 1
ATOM 1541 N N . TYR A 1 207 ? -3.207 18.236 71.091 1.00 60.35 207 TYR A N 1
ATOM 1542 C CA . TYR A 1 207 ? -1.877 18.338 71.719 1.00 53.78 207 TYR A CA 1
ATOM 1543 C C . TYR A 1 207 ? -1.720 19.713 72.367 1.00 58.79 207 TYR A C 1
ATOM 1544 O O . TYR A 1 207 ? -2.535 20.612 72.147 1.00 64.75 207 TYR A O 1
ATOM 1553 N N . SER A 1 208 ? -0.671 19.882 73.162 1.00 55.42 208 SER A N 1
ATOM 1554 C CA . SER A 1 208 ? -0.331 21.208 73.676 1.00 54.03 208 SER A CA 1
ATOM 1555 C C . SER A 1 208 ? 1.182 21.399 73.810 1.00 54.26 208 SER A C 1
ATOM 1556 O O . SER A 1 208 ? 1.931 20.436 74.021 1.00 52.16 208 SER A O 1
ATOM 1559 N N . LEU A 1 209 ? 1.627 22.645 73.682 1.00 51.68 209 LEU A N 1
ATOM 1560 C CA . LEU A 1 209 ? 3.036 22.958 73.874 1.00 47.12 209 LEU A CA 1
ATOM 1561 C C . LEU A 1 209 ? 3.214 23.999 74.968 1.00 52.01 209 LEU A C 1
ATOM 1562 O O . LEU A 1 209 ? 2.588 25.055 74.942 1.00 55.59 209 LEU A O 1
ATOM 1567 N N . HIS A 1 210 ? 4.064 23.684 75.937 1.00 52.73 210 HIS A N 1
ATOM 1568 C CA . HIS A 1 210 ? 4.566 24.680 76.870 1.00 51.61 210 HIS A CA 1
ATOM 1569 C C . HIS A 1 210 ? 6.035 24.916 76.573 1.00 52.62 210 HIS A C 1
ATOM 1570 O O . HIS A 1 210 ? 6.818 23.964 76.478 1.00 50.20 210 HIS A O 1
ATOM 1577 N N . ILE A 1 211 ? 6.401 26.185 76.402 1.00 47.75 211 ILE A N 1
ATOM 1578 C CA . ILE A 1 211 ? 7.780 26.535 76.122 1.00 49.10 211 ILE A CA 1
ATOM 1579 C C . ILE A 1 211 ? 8.390 27.233 77.326 1.00 50.86 211 ILE A C 1
ATOM 1580 O O . ILE A 1 211 ? 7.853 28.221 77.816 1.00 50.79 211 ILE A O 1
ATOM 1585 N N . VAL A 1 212 ? 9.505 26.699 77.812 1.00 49.76 212 VAL A N 1
ATOM 1586 C CA . VAL A 1 212 ? 10.229 27.320 78.911 1.00 51.08 212 VAL A CA 1
ATOM 1587 C C . VAL A 1 212 ? 11.556 27.909 78.400 1.00 51.37 212 VAL A C 1
ATOM 1588 O O . VAL A 1 212 ? 12.419 27.175 77.917 1.00 49.67 212 VAL A O 1
ATOM 1592 N N . GLY A 1 213 ? 11.694 29.234 78.481 1.00 58.11 213 GLY A N 1
ATOM 1593 C CA . GLY A 1 213 ? 12.890 29.926 78.015 1.00 57.99 213 GLY A CA 1
ATOM 1594 C C . GLY A 1 213 ? 12.673 31.415 77.788 1.00 58.00 213 GLY A C 1
ATOM 1595 O O . GLY A 1 213 ? 11.614 31.817 77.299 1.00 58.41 213 GLY A O 1
ATOM 1596 N N . SER A 1 220 ? 12.157 36.313 70.946 1.00 89.04 220 SER A N 1
ATOM 1597 C CA . SER A 1 220 ? 12.268 36.776 72.328 1.00 91.87 220 SER A CA 1
ATOM 1598 C C . SER A 1 220 ? 11.422 38.036 72.580 1.00 101.05 220 SER A C 1
ATOM 1599 O O . SER A 1 220 ? 11.894 39.170 72.389 1.00 99.87 220 SER A O 1
ATOM 1602 N N . LEU A 1 221 ? 10.156 37.853 72.961 1.00 110.04 221 LEU A N 1
ATOM 1603 C CA . LEU A 1 221 ? 9.487 36.551 72.959 1.00 102.76 221 LEU A CA 1
ATOM 1604 C C . LEU A 1 221 ? 8.366 36.652 71.920 1.00 106.90 221 LEU A C 1
ATOM 1605 O O . LEU A 1 221 ? 8.263 37.658 71.208 1.00 113.54 221 LEU A O 1
ATOM 1610 N N . LYS A 1 222 ? 7.515 35.627 71.833 1.00 92.32 222 LYS A N 1
ATOM 1611 C CA . LYS A 1 222 ? 6.611 35.442 70.695 1.00 87.92 222 LYS A CA 1
ATOM 1612 C C . LYS A 1 222 ? 5.150 35.640 71.032 1.00 89.73 222 LYS A C 1
ATOM 1613 O O . LYS A 1 222 ? 4.679 35.311 72.120 1.00 82.42 222 LYS A O 1
ATOM 1619 N N . LYS A 1 223 ? 4.448 36.202 70.060 1.00 117.21 223 LYS A N 1
ATOM 1620 C CA . LYS A 1 223 ? 3.006 36.300 70.079 1.00 114.48 223 LYS A CA 1
ATOM 1621 C C . LYS A 1 223 ? 2.522 36.028 68.663 1.00 112.58 223 LYS A C 1
ATOM 1622 O O . LYS A 1 223 ? 1.442 36.459 68.271 1.00 109.34 223 LYS A O 1
ATOM 1624 N N . GLN A 1 224 ? 3.358 35.332 67.893 1.00 114.15 224 GLN A N 1
ATOM 1625 C CA . GLN A 1 224 ? 2.898 34.792 66.613 1.00 111.22 224 GLN A CA 1
ATOM 1626 C C . GLN A 1 224 ? 1.792 33.772 66.851 1.00 111.13 224 GLN A C 1
ATOM 1627 O O . GLN A 1 224 ? 0.879 33.610 66.037 1.00 112.04 224 GLN A O 1
ATOM 1629 N N . PHE A 1 225 ? 1.802 33.131 68.014 1.00 86.02 225 PHE A N 1
ATOM 1630 C CA . PHE A 1 225 ? 0.825 32.096 68.323 1.00 83.71 225 PHE A CA 1
ATOM 1631 C C . PHE A 1 225 ? -0.157 32.606 69.367 1.00 83.98 225 PHE A C 1
ATOM 1632 O O . PHE A 1 225 ? -0.808 31.822 70.069 1.00 76.03 225 PHE A O 1
ATOM 1640 N N . SER A 1 226 ? -0.274 33.933 69.429 1.00 91.07 226 SER A N 1
ATOM 1641 C CA . SER A 1 226 ? -1.100 34.603 70.424 1.00 88.94 226 SER A CA 1
ATOM 1642 C C . SER A 1 226 ? -2.550 34.142 70.390 1.00 87.84 226 SER A C 1
ATOM 1643 O O . SER A 1 226 ? -3.234 34.217 71.412 1.00 89.80 226 SER A O 1
ATOM 1646 N N . GLU A 1 227 ? -3.010 33.626 69.249 1.00 92.32 227 GLU A N 1
ATOM 1647 C CA . GLU A 1 227 ? -4.372 33.114 69.112 1.00 96.05 227 GLU A CA 1
ATOM 1648 C C . GLU A 1 227 ? -4.445 31.603 68.889 1.00 95.99 227 GLU A C 1
ATOM 1649 O O . GLU A 1 227 ? -5.503 31.077 68.517 1.00 97.78 227 GLU A O 1
ATOM 1651 N N . CYS A 1 228 ? -3.324 30.902 69.056 1.00 85.32 228 CYS A N 1
ATOM 1652 C CA . CYS A 1 228 ? -3.335 29.439 69.116 1.00 82.46 228 CYS A CA 1
ATOM 1653 C C . CYS A 1 228 ? -3.578 29.031 70.566 1.00 78.02 228 CYS A C 1
ATOM 1654 O O . CYS A 1 228 ? -2.735 29.269 71.428 1.00 79.17 228 CYS A O 1
ATOM 1657 N N . GLU A 1 229 ? -4.720 28.415 70.836 1.00 73.14 229 GLU A N 1
ATOM 1658 C CA . GLU A 1 229 ? -5.113 28.098 72.209 1.00 73.88 229 GLU A CA 1
ATOM 1659 C C . GLU A 1 229 ? -4.229 27.042 72.893 1.00 76.12 229 GLU A C 1
ATOM 1660 O O . GLU A 1 229 ? -4.260 26.914 74.119 1.00 78.46 229 GLU A O 1
ATOM 1662 N N . ASN A 1 230 ? -3.446 26.286 72.127 1.00 68.38 230 ASN A N 1
ATOM 1663 C CA . ASN A 1 230 ? -2.701 25.172 72.728 1.00 65.08 230 ASN A CA 1
ATOM 1664 C C . ASN A 1 230 ? -1.197 25.422 72.794 1.00 63.34 230 ASN A C 1
ATOM 1665 O O . ASN A 1 230 ? -0.413 24.510 73.058 1.00 61.17 230 ASN A O 1
ATOM 1670 N N . ILE A 1 231 ? -0.806 26.675 72.573 1.00 57.21 231 ILE A N 1
ATOM 1671 C CA . ILE A 1 231 ? 0.587 27.086 72.658 1.00 55.30 231 ILE A CA 1
ATOM 1672 C C . ILE A 1 231 ? 0.760 28.047 73.840 1.00 61.12 231 ILE A C 1
ATOM 1673 O O . ILE A 1 231 ? 0.071 29.061 73.928 1.00 64.77 231 ILE A O 1
ATOM 1678 N N . HIS A 1 232 ? 1.656 27.714 74.764 1.00 68.84 232 HIS A N 1
ATOM 1679 C CA . HIS A 1 232 ? 1.831 28.512 75.979 1.00 67.30 232 HIS A CA 1
ATOM 1680 C C . HIS A 1 232 ? 3.294 28.836 76.225 1.00 69.13 232 HIS A C 1
ATOM 1681 O O . HIS A 1 232 ? 4.134 27.931 76.332 1.00 70.42 232 HIS A O 1
ATOM 1688 N N . PHE A 1 233 ? 3.598 30.125 76.324 1.00 67.66 233 PHE A N 1
ATOM 1689 C CA . PHE A 1 233 ? 4.930 30.557 76.703 1.00 65.30 233 PHE A CA 1
ATOM 1690 C C . PHE A 1 233 ? 4.956 30.897 78.182 1.00 67.12 233 PHE A C 1
ATOM 1691 O O . PHE A 1 233 ? 4.157 31.697 78.664 1.00 69.65 233 PHE A O 1
ATOM 1699 N N . LEU A 1 234 ? 5.873 30.259 78.898 1.00 69.04 234 LEU A N 1
ATOM 1700 C CA . LEU A 1 234 ? 6.030 30.490 80.317 1.00 68.00 234 LEU A CA 1
ATOM 1701 C C . LEU A 1 234 ? 7.146 31.502 80.542 1.00 68.77 234 LEU A C 1
ATOM 1702 O O . LEU A 1 234 ? 7.339 31.998 81.654 1.00 69.85 234 LEU A O 1
ATOM 1707 N N . GLY A 1 235 ? 7.875 31.812 79.477 1.00 62.67 235 GLY A N 1
ATOM 1708 C CA . GLY A 1 235 ? 9.018 32.699 79.594 1.00 65.07 235 GLY A CA 1
ATOM 1709 C C . GLY A 1 235 ? 10.152 32.001 80.312 1.00 62.61 235 GLY A C 1
ATOM 1710 O O . GLY A 1 235 ? 10.128 30.778 80.482 1.00 62.04 235 GLY A O 1
ATOM 1711 N N . GLU A 1 236 ? 11.146 32.767 80.746 1.00 59.40 236 GLU A N 1
ATOM 1712 C CA . GLU A 1 236 ? 12.319 32.170 81.371 1.00 58.92 236 GLU A CA 1
ATOM 1713 C C . GLU A 1 236 ? 11.970 31.683 82.763 1.00 60.59 236 GLU A C 1
ATOM 1714 O O . GLU A 1 236 ? 11.315 32.389 83.524 1.00 61.03 236 GLU A O 1
ATOM 1716 N N . VAL A 1 237 ? 12.390 30.461 83.076 1.00 57.28 237 VAL A N 1
ATOM 1717 C CA . VAL A 1 237 ? 12.221 29.885 84.405 1.00 55.85 237 VAL A CA 1
ATOM 1718 C C . VAL A 1 237 ? 13.564 29.292 84.824 1.00 58.15 237 VAL A C 1
ATOM 1719 O O . VAL A 1 237 ? 13.953 28.215 84.360 1.00 57.59 237 VAL A O 1
ATOM 1723 N N . ASN A 1 238 ? 14.276 29.996 85.693 1.00 51.90 238 ASN A N 1
ATOM 1724 C CA . ASN A 1 238 ? 15.661 29.651 85.978 1.00 54.04 238 ASN A CA 1
ATOM 1725 C C . ASN A 1 238 ? 15.859 28.291 86.635 1.00 57.24 238 ASN A C 1
ATOM 1726 O O . ASN A 1 238 ? 16.797 27.569 86.303 1.00 59.67 238 ASN A O 1
ATOM 1731 N N . ASN A 1 239 ? 14.998 27.935 87.579 1.00 69.56 239 ASN A N 1
ATOM 1732 C CA . ASN A 1 239 ? 15.194 26.661 88.254 1.00 75.51 239 ASN A CA 1
ATOM 1733 C C . ASN A 1 239 ? 14.105 25.661 87.857 1.00 72.77 239 ASN A C 1
ATOM 1734 O O . ASN A 1 239 ? 13.442 25.104 88.715 1.00 77.57 239 ASN A O 1
ATOM 1736 N N . PHE A 1 240 ? 13.920 25.440 86.559 1.00 48.73 240 PHE A N 1
ATOM 1737 C CA . PHE A 1 240 ? 12.797 24.639 86.100 1.00 47.25 240 PHE A CA 1
ATOM 1738 C C . PHE A 1 240 ? 13.012 23.176 86.459 1.00 49.41 240 PHE A C 1
ATOM 1739 O O . PHE A 1 240 ? 14.027 22.586 86.092 1.00 45.70 240 PHE A O 1
ATOM 1747 N N . TYR A 1 241 ? 12.053 22.591 87.168 1.00 52.57 241 TYR A N 1
ATOM 1748 C CA . TYR A 1 241 ? 12.172 21.194 87.556 1.00 49.70 241 TYR A CA 1
ATOM 1749 C C . TYR A 1 241 ? 10.872 20.453 87.376 1.00 47.55 241 TYR A C 1
ATOM 1750 O O . TYR A 1 241 ? 10.700 19.367 87.926 1.00 49.68 241 TYR A O 1
ATOM 1759 N N . ASN A 1 242 ? 9.964 21.023 86.588 1.00 45.68 242 ASN A N 1
ATOM 1760 C CA . ASN A 1 242 ? 8.619 20.473 86.468 1.00 44.66 242 ASN A CA 1
ATOM 1761 C C . ASN A 1 242 ? 8.393 19.611 85.217 1.00 43.73 242 ASN A C 1
ATOM 1762 O O . ASN A 1 242 ? 7.267 19.504 84.730 1.00 42.37 242 ASN A O 1
ATOM 1767 N N . TYR A 1 243 ? 9.460 18.969 84.738 1.00 37.66 243 TYR A N 1
ATOM 1768 C CA . TYR A 1 243 ? 9.370 18.024 83.624 1.00 41.53 243 TYR A CA 1
ATOM 1769 C C . TYR A 1 243 ? 8.263 16.994 83.859 1.00 40.55 243 TYR A C 1
ATOM 1770 O O . TYR A 1 243 ? 7.552 16.613 82.936 1.00 40.24 243 TYR A O 1
ATOM 1779 N N . HIS A 1 244 ? 8.097 16.589 85.116 1.00 42.90 244 HIS A N 1
ATOM 1780 C CA . HIS A 1 244 ? 7.154 15.532 85.480 1.00 46.45 244 HIS A CA 1
ATOM 1781 C C . HIS A 1 244 ? 5.686 15.908 85.240 1.00 50.23 244 HIS A C 1
ATOM 1782 O O . HIS A 1 244 ? 4.812 15.056 85.342 1.00 46.89 244 HIS A O 1
ATOM 1789 N N . GLU A 1 245 ? 5.411 17.171 84.925 1.00 46.12 245 GLU A N 1
ATOM 1790 C CA . GLU A 1 245 ? 4.042 17.553 84.605 1.00 47.17 245 GLU A CA 1
ATOM 1791 C C . GLU A 1 245 ? 3.720 17.309 83.137 1.00 48.16 245 GLU A C 1
ATOM 1792 O O . GLU A 1 245 ? 2.559 17.422 82.735 1.00 50.77 245 GLU A O 1
ATOM 1798 N N . TYR A 1 246 ? 4.729 16.941 82.345 1.00 39.92 246 TYR A N 1
ATOM 1799 C CA . TYR A 1 246 ? 4.540 16.824 80.899 1.00 38.21 246 TYR A CA 1
ATOM 1800 C C . TYR A 1 246 ? 4.732 15.393 80.408 1.00 42.85 246 TYR A C 1
ATOM 1801 O O . TYR A 1 246 ? 5.274 14.545 81.124 1.00 39.32 246 TYR A O 1
ATOM 1810 N N . ASP A 1 247 ? 4.279 15.140 79.182 1.00 42.78 247 ASP A N 1
ATOM 1811 C CA . ASP A 1 247 ? 4.282 13.801 78.621 1.00 42.42 247 ASP A CA 1
ATOM 1812 C C . ASP A 1 247 ? 5.443 13.557 77.671 1.00 41.77 247 ASP A C 1
ATOM 1813 O O . ASP A 1 247 ? 5.909 12.430 77.524 1.00 41.46 247 ASP A O 1
ATOM 1818 N N . LEU A 1 248 ? 5.902 14.625 77.033 1.00 37.80 248 LEU A N 1
ATOM 1819 C CA . LEU A 1 248 ? 6.958 14.539 76.047 1.00 38.64 248 LEU A CA 1
ATOM 1820 C C . LEU A 1 248 ? 7.855 15.783 76.087 1.00 40.97 248 LEU A C 1
ATOM 1821 O O . LEU A 1 248 ? 7.364 16.912 76.046 1.00 39.40 248 LEU A O 1
ATOM 1826 N N . PHE A 1 249 ? 9.164 15.568 76.181 1.00 42.21 249 PHE A N 1
ATOM 1827 C CA . PHE A 1 249 ? 10.110 16.660 76.057 1.00 39.49 249 PHE A CA 1
ATOM 1828 C C . PHE A 1 249 ? 10.591 16.746 74.614 1.00 41.03 249 PHE A C 1
ATOM 1829 O O . PHE A 1 249 ? 11.012 15.746 74.036 1.00 39.99 249 PHE A O 1
ATOM 18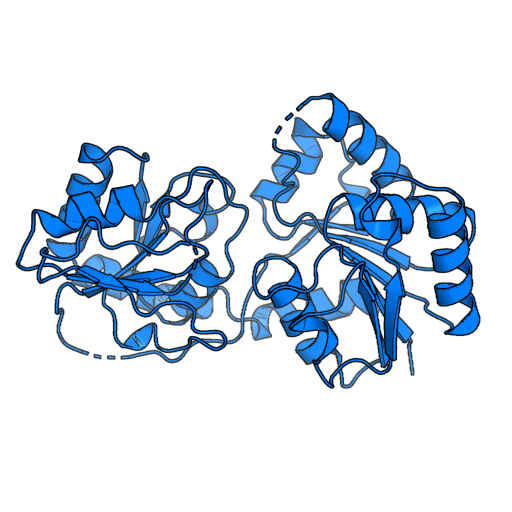37 N N . SER A 1 250 ? 10.492 17.930 74.019 1.00 43.18 250 SER A N 1
ATOM 1838 C CA . SER A 1 250 ? 10.999 18.128 72.668 1.00 46.54 250 SER A CA 1
ATOM 1839 C C . SER A 1 250 ? 11.916 19.348 72.595 1.00 48.49 250 SER A C 1
ATOM 1840 O O . SER A 1 250 ? 11.545 20.460 73.001 1.00 45.94 250 SER A O 1
ATOM 1843 N N . LEU A 1 251 ? 13.124 19.113 72.094 1.00 44.73 251 LEU A N 1
ATOM 1844 C CA . LEU A 1 251 ? 14.061 20.180 71.812 1.00 43.52 251 LEU A CA 1
ATOM 1845 C C . LEU A 1 251 ? 14.352 20.213 70.312 1.00 47.32 251 LEU A C 1
ATOM 1846 O O . LEU A 1 251 ? 14.986 19.304 69.777 1.00 46.89 251 LEU A O 1
ATOM 1851 N N . ILE A 1 252 ? 13.876 21.254 69.637 1.00 46.72 252 ILE A N 1
ATOM 1852 C CA . ILE A 1 252 ? 14.162 21.443 68.219 1.00 46.35 252 ILE A CA 1
ATOM 1853 C C . ILE A 1 252 ? 15.223 22.517 68.026 1.00 48.07 252 ILE A C 1
ATOM 1854 O O . ILE A 1 252 ? 15.039 23.644 68.462 1.00 48.78 252 ILE A O 1
ATOM 1859 N N . SER A 1 253 ? 16.330 22.159 67.379 1.00 52.90 253 SER A N 1
ATOM 1860 C CA . SER A 1 253 ? 17.492 23.042 67.282 1.00 53.40 253 SER A CA 1
ATOM 1861 C C . SER A 1 253 ? 18.422 22.638 66.145 1.00 53.52 253 SER A C 1
ATOM 1862 O O . SER A 1 253 ? 18.542 21.451 65.808 1.00 52.20 253 SER A O 1
ATOM 1865 N N . ASP A 1 254 ? 19.078 23.635 65.553 1.00 57.16 254 ASP A N 1
ATOM 1866 C CA . ASP A 1 254 ? 19.998 23.410 64.438 1.00 56.49 254 ASP A CA 1
ATOM 1867 C C . ASP A 1 254 ? 21.348 22.949 64.945 1.00 54.96 254 ASP A C 1
ATOM 1868 O O . ASP A 1 254 ? 22.175 22.460 64.177 1.00 60.93 254 ASP A O 1
ATOM 1873 N N . SER A 1 255 ? 21.576 23.105 66.243 1.00 50.13 255 SER A N 1
ATOM 1874 C CA . SER A 1 255 ? 22.905 22.866 66.781 1.00 50.22 255 SER A CA 1
ATOM 1875 C C . SER A 1 255 ? 22.901 22.657 68.288 1.00 49.68 255 SER A C 1
ATOM 1876 O O . SER A 1 255 ? 22.406 23.504 69.032 1.00 52.18 255 SER A O 1
ATOM 1879 N N . GLU A 1 256 ? 23.460 21.529 68.725 1.00 48.71 256 GLU A N 1
ATOM 1880 C CA . GLU A 1 256 ? 23.524 21.175 70.140 1.00 49.55 256 GLU A CA 1
ATOM 1881 C C . GLU A 1 256 ? 24.766 20.343 70.410 1.00 46.60 256 GLU A C 1
ATOM 1882 O O . GLU A 1 256 ? 25.312 19.722 69.505 1.00 45.16 256 GLU A O 1
ATOM 1888 N N . GLY A 1 257 ? 25.193 20.321 71.667 1.00 44.45 257 GLY A N 1
ATOM 1889 C CA . GLY A 1 257 ? 26.161 19.344 72.131 1.00 40.37 257 GLY A CA 1
ATOM 1890 C C . GLY A 1 257 ? 25.319 18.260 72.771 1.00 45.95 257 GLY A C 1
ATOM 1891 O O . GLY A 1 257 ? 24.525 17.611 72.087 1.00 45.65 257 GLY A O 1
ATOM 1892 N N . LEU A 1 258 ? 25.468 18.096 74.080 1.00 44.06 258 LEU A N 1
ATOM 1893 C CA . LEU A 1 258 ? 24.623 17.205 74.872 1.00 44.60 258 LEU A CA 1
ATOM 1894 C C . LEU A 1 258 ? 23.819 18.057 75.841 1.00 42.96 258 LEU A C 1
ATOM 1895 O O . LEU A 1 258 ? 24.269 18.322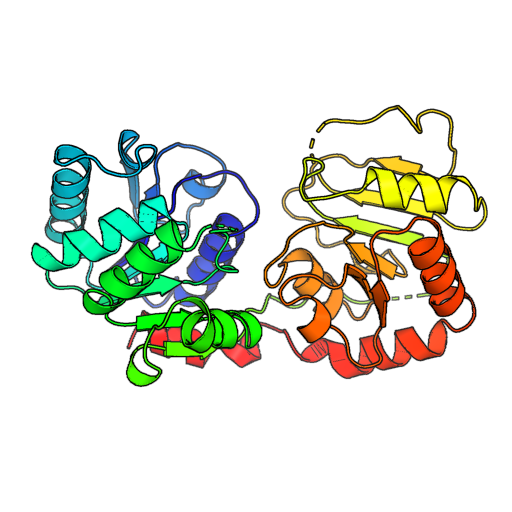 76.955 1.00 42.84 258 LEU A O 1
ATOM 1900 N N . PRO A 1 259 ? 22.621 18.494 75.418 1.00 43.75 259 PRO A N 1
ATOM 1901 C CA . PRO A 1 259 ? 21.872 19.546 76.124 1.00 44.59 259 PRO A CA 1
ATOM 1902 C C . PRO A 1 259 ? 21.468 19.174 77.551 1.00 49.14 259 PRO A C 1
ATOM 1903 O O . PRO A 1 259 ? 20.944 18.078 77.782 1.00 45.23 259 PRO A O 1
ATOM 1907 N N . MET A 1 260 ? 21.713 20.090 78.490 1.00 48.56 260 MET A N 1
ATOM 1908 C CA . MET A 1 260 ? 21.368 19.871 79.887 1.00 46.03 260 MET A CA 1
ATOM 1909 C C . MET A 1 260 ? 19.868 19.638 80.053 1.00 43.38 260 MET A C 1
ATOM 1910 O O . MET A 1 260 ? 19.460 18.801 80.855 1.00 46.65 260 MET A O 1
ATOM 1915 N N . SER A 1 261 ? 19.055 20.383 79.312 1.00 39.81 261 SER A N 1
ATOM 1916 C CA . SER A 1 261 ? 17.606 20.237 79.415 1.00 42.05 261 SER A CA 1
ATOM 1917 C C . SER A 1 261 ? 17.179 18.820 78.986 1.00 42.83 261 SER A C 1
ATOM 1918 O O . SER A 1 261 ? 16.322 18.204 79.625 1.00 43.58 261 SER A O 1
ATOM 1921 N N . GLY A 1 262 ? 17.807 18.297 77.933 1.00 41.06 262 GLY A N 1
ATOM 1922 C CA . GLY A 1 262 ? 17.571 16.930 77.503 1.00 38.72 262 GLY A CA 1
ATOM 1923 C C . GLY A 1 262 ? 17.998 15.917 78.548 1.00 41.00 262 GLY A C 1
ATOM 1924 O O . GLY A 1 262 ? 17.293 14.932 78.784 1.00 40.58 262 GLY A O 1
ATOM 1925 N N . LEU A 1 263 ? 19.157 16.143 79.169 1.00 38.08 263 LEU A N 1
ATOM 1926 C CA . LEU A 1 263 ? 19.603 15.270 80.250 1.00 38.42 263 LEU A CA 1
ATOM 1927 C C . LEU A 1 263 ? 18.602 15.281 81.402 1.00 39.32 263 LEU A C 1
ATOM 1928 O O . LEU A 1 263 ? 18.313 14.239 81.990 1.00 40.42 263 LEU A O 1
ATOM 1933 N N . GLU A 1 264 ? 18.103 16.469 81.732 1.00 39.18 264 GLU A N 1
ATOM 1934 C CA . GLU A 1 264 ? 17.139 16.637 82.824 1.00 38.99 264 GLU A CA 1
ATOM 1935 C C . GLU A 1 264 ? 15.835 15.892 82.545 1.00 38.27 264 GLU A C 1
ATOM 1936 O O . GLU A 1 264 ? 15.378 15.127 83.386 1.00 40.59 264 GLU A O 1
ATOM 1942 N N . ALA A 1 265 ? 15.262 16.100 81.362 1.00 36.30 265 ALA A N 1
ATOM 1943 C CA . ALA A 1 265 ? 14.062 15.392 80.940 1.00 36.03 265 ALA A CA 1
ATOM 1944 C C . ALA A 1 265 ? 14.273 13.880 81.003 1.00 39.96 265 ALA A C 1
ATOM 1945 O O . ALA A 1 265 ? 13.392 13.120 81.433 1.00 39.92 265 ALA A O 1
ATOM 1947 N N . HIS A 1 266 ? 15.455 13.458 80.572 1.00 35.11 266 HIS A N 1
ATOM 1948 C CA . HIS A 1 266 ? 15.808 12.057 80.579 1.00 34.00 266 HIS A CA 1
ATOM 1949 C C . HIS A 1 266 ? 15.707 11.490 82.000 1.00 35.42 266 HIS A C 1
ATOM 1950 O O . HIS A 1 266 ? 15.070 10.455 82.217 1.00 36.03 266 HIS A O 1
ATOM 1957 N N . THR A 1 267 ? 16.324 12.168 82.971 1.00 33.78 267 THR A N 1
ATOM 1958 C CA . THR A 1 267 ? 16.299 11.642 84.336 1.00 36.22 267 THR A CA 1
ATOM 1959 C C . THR A 1 267 ? 14.885 11.707 84.926 1.00 36.95 267 THR A C 1
ATOM 1960 O O . THR A 1 267 ? 14.607 11.070 85.935 1.00 39.13 267 THR A O 1
ATOM 1964 N N . ALA A 1 268 ? 13.994 12.474 84.297 1.00 37.31 268 ALA A N 1
ATOM 1965 C CA . ALA A 1 268 ? 12.618 12.588 84.775 1.00 36.84 268 ALA A CA 1
ATOM 1966 C C . ALA A 1 268 ? 11.703 11.545 84.123 1.00 38.12 268 ALA A C 1
ATOM 1967 O O . ALA A 1 268 ? 10.486 11.596 84.295 1.00 37.51 268 ALA A O 1
ATOM 1969 N N . ALA A 1 269 ? 12.292 10.628 83.353 1.00 39.79 269 ALA A N 1
ATOM 1970 C CA . ALA A 1 269 ? 11.574 9.477 82.810 1.00 41.00 269 ALA A CA 1
ATOM 1971 C C . ALA A 1 269 ? 10.462 9.918 81.880 1.00 43.17 269 ALA A C 1
ATOM 1972 O O . ALA A 1 269 ? 9.396 9.314 81.876 1.00 42.61 269 ALA A O 1
ATOM 1974 N N . ILE A 1 270 ? 10.689 10.979 81.111 1.00 40.90 270 ILE A N 1
ATOM 1975 C CA . ILE A 1 270 ? 9.732 11.304 80.068 1.00 40.83 270 ILE A CA 1
ATOM 1976 C C . ILE A 1 270 ? 10.356 11.153 78.676 1.00 40.46 270 ILE A C 1
ATOM 1977 O O . ILE A 1 270 ? 11.553 11.392 78.481 1.00 41.51 270 ILE A O 1
ATOM 1982 N N . PRO A 1 271 ? 9.549 10.695 77.712 1.00 38.14 271 PRO A N 1
ATOM 1983 C CA . PRO A 1 271 ? 10.056 10.433 76.365 1.00 38.69 271 PRO A CA 1
ATOM 1984 C C . PRO A 1 271 ? 10.559 11.723 75.704 1.00 43.29 271 PRO A C 1
ATOM 1985 O O . PRO A 1 271 ? 10.148 12.828 76.080 1.00 39.97 271 PRO A O 1
ATOM 1989 N N . LEU A 1 272 ? 11.433 11.572 74.717 1.00 37.71 272 LEU A N 1
ATOM 1990 C CA . LEU A 1 272 ? 12.079 12.702 74.106 1.00 37.40 272 LEU A CA 1
ATOM 1991 C C . LEU A 1 272 ? 11.862 12.722 72.601 1.00 40.89 272 LEU A C 1
ATOM 1992 O O . LEU A 1 272 ? 11.878 11.677 71.946 1.00 39.98 272 LEU A O 1
ATOM 1997 N N . LEU A 1 273 ? 11.689 13.922 72.057 1.00 40.12 273 LEU A N 1
ATOM 1998 C CA . LEU A 1 273 ? 11.692 14.153 70.613 1.00 40.14 273 LEU A CA 1
ATOM 1999 C C . LEU A 1 273 ? 12.734 15.224 70.275 1.00 44.30 273 LEU A C 1
ATOM 2000 O O . LEU A 1 273 ? 12.480 16.434 70.456 1.00 43.09 273 LEU A O 1
ATOM 2005 N N . LEU A 1 274 ? 13.896 14.791 69.788 1.00 44.68 274 LEU A N 1
ATOM 2006 C CA . LEU A 1 274 ? 15.058 15.682 69.643 1.00 42.63 274 LEU A CA 1
ATOM 2007 C C . LEU A 1 274 ? 15.549 15.831 68.193 1.00 45.02 274 LEU A C 1
ATOM 2008 O O . LEU A 1 274 ? 15.513 14.878 67.422 1.00 44.27 274 LEU A O 1
ATOM 2013 N N . SER A 1 275 ? 16.014 17.026 67.827 1.00 45.18 275 SER A N 1
ATOM 2014 C CA . SER A 1 275 ? 16.706 17.208 66.545 1.00 48.34 275 SER A CA 1
ATOM 2015 C C . SER A 1 275 ? 17.936 16.298 66.474 1.00 46.36 275 SER A C 1
ATOM 2016 O O . SER A 1 275 ? 18.672 16.166 67.448 1.00 43.57 275 SER A O 1
ATOM 2019 N N . ASP A 1 276 ? 18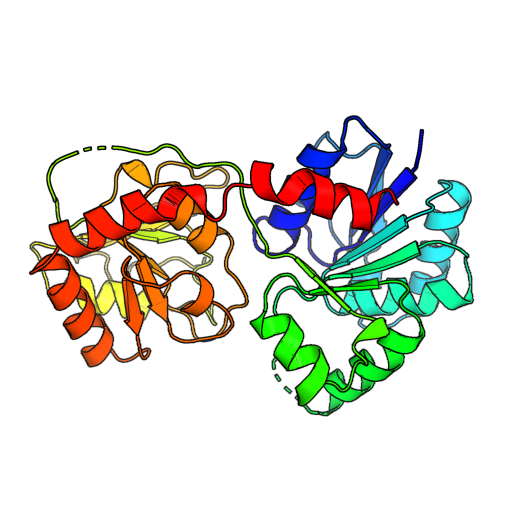.161 15.687 65.317 1.00 53.25 276 ASP A N 1
ATOM 2020 C CA . ASP A 1 276 ? 19.329 14.826 65.096 1.00 53.73 276 ASP A CA 1
ATOM 2021 C C . ASP A 1 276 ? 20.623 15.635 64.886 1.00 55.07 276 ASP A C 1
ATOM 2022 O O . ASP A 1 276 ? 21.267 15.537 63.841 1.00 56.37 276 ASP A O 1
ATOM 2027 N N . VAL A 1 277 ? 21.004 16.425 65.882 1.00 53.00 277 VAL A N 1
ATOM 2028 C CA . VAL A 1 277 ? 22.222 17.228 65.806 1.00 53.00 277 VAL A CA 1
ATOM 2029 C C . VAL A 1 277 ? 23.105 16.940 67.027 1.00 52.94 277 VAL A C 1
ATOM 2030 O O . VAL A 1 277 ? 22.614 16.443 68.045 1.00 51.56 277 VAL A O 1
ATOM 2034 N N . GLY A 1 278 ? 24.402 17.234 66.917 1.00 52.16 278 GLY A N 1
ATOM 2035 C CA . GLY A 1 278 ? 25.344 17.048 68.013 1.00 48.22 278 GLY A CA 1
ATOM 2036 C C . GLY A 1 278 ? 25.248 15.701 68.718 1.00 47.36 278 GLY A C 1
ATOM 2037 O O . GLY A 1 278 ? 25.300 14.649 68.090 1.00 48.11 278 GLY A O 1
ATOM 2038 N N . GLY A 1 279 ? 25.089 15.726 70.032 1.00 40.80 279 GLY A N 1
ATOM 2039 C CA . GLY A 1 279 ? 25.050 14.490 70.786 1.00 44.87 279 GLY A CA 1
ATOM 2040 C C . GLY A 1 279 ? 23.654 14.119 71.264 1.00 46.13 279 GLY A C 1
ATOM 2041 O O . GLY A 1 279 ? 23.511 13.298 72.167 1.00 47.86 279 GLY A O 1
ATOM 2042 N N . CYS A 1 280 ? 22.626 14.705 70.661 1.00 40.37 280 CYS A N 1
ATOM 2043 C CA . CYS A 1 280 ? 21.250 14.387 71.057 1.00 42.36 280 CYS A CA 1
ATOM 2044 C C . CYS A 1 280 ? 20.947 12.893 70.941 1.00 42.89 280 CYS A C 1
ATOM 2045 O O . CYS A 1 280 ? 20.270 12.337 71.801 1.00 44.30 280 CYS A O 1
ATOM 2048 N N . PHE A 1 281 ? 21.477 12.243 69.903 1.00 45.78 281 PHE A N 1
ATOM 2049 C CA . PHE A 1 281 ? 21.258 10.805 69.720 1.00 47.86 281 PHE A CA 1
ATOM 2050 C C . PHE A 1 281 ? 21.692 9.994 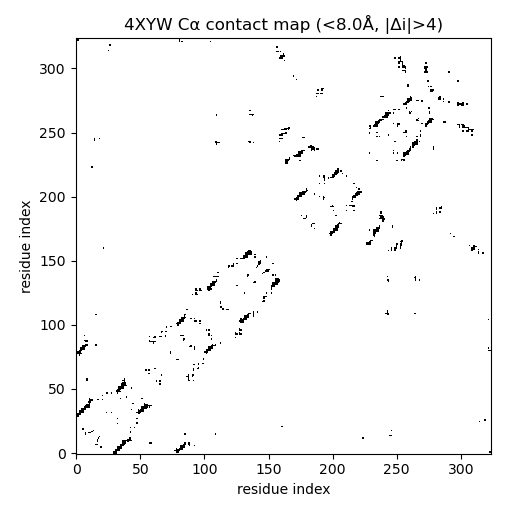70.945 1.00 47.42 281 PHE A C 1
ATOM 2051 O O . PHE A 1 281 ? 21.152 8.916 71.196 1.00 48.52 281 PHE A O 1
ATOM 2059 N N . GLU A 1 282 ? 22.621 10.527 71.737 1.00 43.72 282 GLU A N 1
ATOM 2060 C CA . GLU A 1 282 ? 23.131 9.794 72.905 1.00 43.57 282 GLU A CA 1
ATOM 2061 C C . GLU A 1 282 ? 22.094 9.668 74.008 1.00 43.10 282 GLU A C 1
ATOM 2062 O O . GLU A 1 282 ? 22.263 8.877 74.935 1.00 44.91 282 GLU A O 1
ATOM 2068 N N . LEU A 1 283 ? 21.020 10.446 73.891 1.00 41.75 283 LEU A N 1
ATOM 2069 C CA . LEU A 1 283 ? 19.922 10.447 74.845 1.00 42.14 283 LEU A CA 1
ATOM 2070 C C . LEU A 1 283 ? 18.811 9.477 74.440 1.00 43.71 283 LEU A C 1
ATOM 2071 O O . LEU A 1 283 ? 17.882 9.206 75.212 1.00 42.33 283 LEU A O 1
ATOM 2076 N N . ILE A 1 284 ? 18.887 8.989 73.224 1.00 44.28 284 ILE A N 1
ATOM 2077 C CA . ILE A 1 284 ? 17.826 8.190 72.652 1.00 45.36 284 ILE A CA 1
ATOM 2078 C C . ILE A 1 284 ? 18.195 6.750 72.370 1.00 45.44 284 ILE A C 1
ATOM 2079 O O . ILE A 1 284 ? 19.055 6.474 71.586 1.00 41.12 284 ILE A O 1
ATOM 2084 N N . GLU A 1 285 ? 17.507 5.842 73.026 1.00 52.84 285 GLU A N 1
ATOM 2085 C CA . GLU A 1 285 ? 17.465 4.457 72.633 1.00 57.71 285 GLU A CA 1
ATOM 2086 C C . GLU A 1 285 ? 16.117 3.924 72.201 1.00 61.14 285 GLU A C 1
ATOM 2087 O O . GLU A 1 285 ? 15.914 3.671 71.048 1.00 64.76 285 GLU A O 1
ATOM 2093 N N . GLY A 1 286 ? 15.184 3.782 73.125 1.00 46.38 286 GLY A N 1
ATOM 2094 C CA . GLY A 1 286 ? 13.856 3.341 72.793 1.00 42.48 286 GLY A CA 1
ATOM 2095 C C . GLY A 1 286 ? 12.960 4.354 73.453 1.00 46.87 286 GLY A C 1
ATOM 2096 O O . GLY A 1 286 ? 11.773 4.274 73.387 1.00 45.24 286 GLY A O 1
ATOM 2097 N N . ASN A 1 287 ? 13.561 5.331 74.086 1.00 39.77 287 ASN A N 1
ATOM 2098 C CA . ASN A 1 287 ? 12.826 6.298 74.905 1.00 40.80 287 ASN A CA 1
ATOM 2099 C C . ASN A 1 287 ? 12.406 7.564 74.167 1.00 43.04 287 ASN A C 1
ATOM 2100 O O . ASN A 1 287 ? 12.002 8.549 74.783 1.00 41.15 287 ASN A O 1
ATOM 2105 N N . GLY A 1 288 ? 12.499 7.542 72.848 1.00 44.54 288 GLY A N 1
ATOM 2106 C CA . GLY A 1 288 ? 12.052 8.670 72.065 1.00 43.66 288 GLY A CA 1
ATOM 2107 C C . GLY A 1 288 ? 12.509 8.560 70.628 1.00 45.95 288 GLY A C 1
ATOM 2108 O O . GLY A 1 288 ? 12.890 7.480 70.174 1.00 45.87 288 GLY A O 1
ATOM 2109 N N . LEU A 1 289 ? 12.467 9.680 69.914 1.00 45.94 289 LEU A N 1
ATOM 2110 C CA . LEU A 1 289 ? 12.803 9.711 68.489 1.00 47.25 289 LEU A CA 1
ATOM 2111 C C . LEU A 1 289 ? 13.681 10.908 68.152 1.00 47.95 289 LEU A C 1
ATOM 2112 O O . LEU A 1 289 ? 13.633 11.946 68.829 1.00 46.80 289 LEU A O 1
ATOM 2117 N N . LEU A 1 290 ? 14.490 10.742 67.108 1.00 54.40 290 LEU A N 1
ATOM 2118 C CA . LEU A 1 290 ? 15.286 11.817 66.536 1.00 51.69 290 LEU A CA 1
ATOM 2119 C C . LEU A 1 290 ? 14.571 12.359 65.310 1.00 52.56 290 LEU A C 1
ATOM 2120 O O . LEU A 1 290 ? 14.017 11.594 64.534 1.00 54.42 290 LEU A O 1
ATOM 2125 N N . VAL A 1 291 ? 14.587 13.677 65.135 1.00 55.36 291 VAL A N 1
ATOM 2126 C CA . VAL A 1 291 ? 13.907 14.309 64.009 1.00 56.46 291 VAL A CA 1
ATOM 2127 C C . VAL A 1 291 ? 14.816 15.154 63.121 1.00 55.85 291 VAL A C 1
ATOM 2128 O O . VAL A 1 291 ? 15.800 15.739 63.586 1.00 56.08 291 VAL A O 1
ATOM 2132 N N . GLU A 1 292 ? 14.469 15.207 61.839 1.00 58.30 292 GLU A N 1
ATOM 2133 C CA . GLU A 1 292 ? 14.876 16.247 60.906 1.00 62.56 292 GLU A CA 1
ATOM 2134 C C . GLU A 1 292 ? 14.072 17.484 61.244 1.00 60.46 292 GLU A C 1
ATOM 2135 O O . GLU A 1 292 ? 12.913 17.382 61.669 1.00 58.50 292 GLU A O 1
ATOM 2141 N N . ASN A 1 293 ? 14.654 18.670 61.107 1.00 62.75 293 ASN A N 1
ATOM 2142 C CA . ASN A 1 293 ? 13.929 19.886 61.449 1.00 63.31 293 ASN A CA 1
ATOM 2143 C C . ASN A 1 293 ? 12.949 20.310 60.353 1.00 68.66 293 ASN A C 1
ATOM 2144 O O . ASN A 1 293 ? 12.890 21.474 59.959 1.00 71.59 293 ASN A O 1
ATOM 2149 N N . THR A 1 294 ? 12.185 19.326 59.884 1.00 73.79 294 THR A N 1
ATOM 2150 C CA . THR A 1 294 ? 11.091 19.480 58.929 1.00 75.01 294 THR A CA 1
ATOM 2151 C C . THR A 1 294 ? 9.776 19.568 59.692 1.00 74.58 294 THR A C 1
ATOM 2152 O O . THR A 1 294 ? 9.596 18.840 60.672 1.00 69.84 294 THR A O 1
ATOM 2156 N N . GLU A 1 295 ? 8.861 20.440 59.267 1.00 73.66 295 GLU A N 1
ATOM 2157 C CA . GLU A 1 295 ? 7.527 20.465 59.872 1.00 73.08 295 GLU A CA 1
ATOM 2158 C C . GLU A 1 295 ? 6.841 19.122 59.666 1.00 72.02 295 GLU A C 1
ATOM 2159 O O . GLU A 1 295 ? 6.119 18.632 60.540 1.00 68.71 295 GLU A O 1
ATOM 2165 N N . ASP A 1 296 ? 7.079 18.524 58.504 1.00 80.11 296 ASP A N 1
ATOM 2166 C CA . ASP A 1 296 ? 6.521 17.213 58.199 1.00 81.18 296 ASP A CA 1
ATOM 2167 C C . ASP A 1 296 ? 7.125 16.151 59.101 1.00 79.02 296 ASP A C 1
ATOM 2168 O O . ASP A 1 296 ? 6.400 15.358 59.692 1.00 77.65 296 ASP A O 1
ATOM 2173 N N . ASP A 1 297 ? 8.453 16.134 59.215 1.00 66.46 297 ASP A N 1
ATOM 2174 C CA . ASP A 1 297 ? 9.109 15.072 59.976 1.00 66.02 297 ASP A CA 1
ATOM 2175 C C . ASP A 1 297 ? 8.815 15.170 61.469 1.00 61.16 297 ASP A C 1
ATOM 2176 O O . ASP A 1 297 ? 8.709 14.151 62.157 1.00 61.10 297 ASP A O 1
ATOM 2181 N N . ILE A 1 298 ? 8.691 16.402 61.959 1.00 52.34 298 ILE A N 1
ATOM 2182 C CA . ILE A 1 298 ? 8.395 16.639 63.361 1.00 51.45 298 ILE A CA 1
ATOM 2183 C C . ILE A 1 298 ? 6.948 16.265 63.654 1.00 53.73 298 ILE A C 1
ATOM 2184 O O . ILE A 1 298 ? 6.660 15.624 64.671 1.00 52.42 298 ILE A O 1
ATOM 2189 N N . GLY A 1 299 ? 6.039 16.650 62.762 1.00 54.15 299 GLY A N 1
ATOM 2190 C CA . GLY A 1 299 ? 4.645 16.285 62.935 1.00 53.48 299 GLY A CA 1
ATOM 2191 C C . GLY A 1 299 ? 4.412 14.775 62.896 1.00 56.33 299 GLY A C 1
ATOM 2192 O O . GLY A 1 299 ? 3.586 14.236 63.637 1.00 56.30 299 GLY A O 1
ATOM 2193 N N . TYR A 1 300 ? 5.133 14.093 62.013 1.00 61.11 300 TYR A N 1
ATOM 2194 C CA . TYR A 1 300 ? 4.988 12.652 61.856 1.00 63.64 300 TYR A CA 1
ATOM 2195 C C . TYR A 1 300 ? 5.522 11.899 63.081 1.00 60.83 300 TYR A C 1
ATOM 2196 O O . TYR A 1 300 ? 4.882 10.976 63.575 1.00 60.71 300 TYR A O 1
ATOM 2205 N N . LYS A 1 301 ? 6.691 12.295 63.579 1.00 53.14 301 LYS A N 1
ATOM 2206 C CA . LYS A 1 301 ? 7.303 11.555 64.682 1.00 55.94 301 LYS A CA 1
ATOM 2207 C C . LYS A 1 301 ? 6.671 11.917 66.028 1.00 53.47 301 LYS A C 1
ATOM 2208 O O . LYS A 1 301 ? 6.699 11.129 66.963 1.00 52.26 301 LYS A O 1
ATOM 2214 N N . LEU A 1 302 ? 6.075 13.103 66.103 1.00 57.01 302 LEU A N 1
ATOM 2215 C CA . LEU A 1 302 ? 5.238 13.481 67.240 1.00 57.54 302 LEU A CA 1
ATOM 2216 C C . LEU A 1 302 ? 4.006 12.569 67.368 1.00 54.90 302 LEU A C 1
ATOM 2217 O O . LEU A 1 302 ? 3.735 12.038 68.451 1.00 51.35 302 LEU A O 1
ATOM 2222 N N . ASP A 1 303 ? 3.258 12.409 66.273 1.00 57.49 303 ASP A N 1
ATOM 2223 C CA . ASP A 1 303 ? 2.058 11.564 66.270 1.00 56.77 303 ASP A CA 1
ATOM 2224 C C . ASP A 1 303 ? 2.470 10.135 66.510 1.00 58.60 303 ASP A C 1
ATOM 2225 O O . ASP A 1 303 ? 1.749 9.371 67.151 1.00 56.02 303 ASP A O 1
ATOM 2230 N N . LYS A 1 304 ? 3.639 9.775 65.982 1.00 60.46 304 LYS A N 1
ATOM 2231 C CA . LYS A 1 304 ? 4.132 8.409 66.125 1.00 60.93 304 LYS A CA 1
ATOM 2232 C C . LYS A 1 304 ? 4.333 8.069 67.602 1.00 56.79 304 LYS A C 1
ATOM 2233 O O . LYS A 1 304 ? 3.899 7.025 68.064 1.00 57.03 304 LYS A O 1
ATOM 2239 N N . ILE A 1 305 ? 4.970 8.966 68.349 1.00 51.95 305 ILE A N 1
ATOM 2240 C CA . ILE A 1 305 ? 5.157 8.727 69.776 1.00 47.32 305 ILE A CA 1
ATOM 2241 C C . ILE A 1 305 ? 3.811 8.752 70.504 1.00 47.65 305 ILE A C 1
ATOM 2242 O O . ILE A 1 305 ? 3.528 7.878 71.319 1.00 45.14 305 ILE A O 1
ATOM 2247 N N . PHE A 1 306 ? 2.966 9.732 70.195 1.00 49.96 306 PHE A N 1
ATOM 2248 C CA . PHE A 1 306 ? 1.714 9.886 70.936 1.00 50.34 306 PHE A CA 1
ATOM 2249 C C . PHE A 1 306 ? 0.693 8.788 70.579 1.00 53.51 306 PHE A C 1
ATOM 2250 O O . PHE A 1 306 ? -0.152 8.446 71.406 1.00 54.48 306 PHE A O 1
ATOM 2258 N N . ASP A 1 307 ? 0.778 8.223 69.372 1.00 53.87 307 ASP A N 1
ATOM 2259 C CA . ASP A 1 307 ? -0.105 7.103 69.005 1.00 57.53 307 ASP A CA 1
ATOM 2260 C C . ASP A 1 307 ? 0.371 5.797 69.635 1.00 57.52 307 ASP A C 1
ATOM 2261 O O . ASP A 1 307 ? -0.384 4.838 69.728 1.00 59.74 307 ASP A O 1
ATOM 2266 N N . ASP A 1 308 ? 1.633 5.764 70.054 1.00 57.40 308 ASP A N 1
ATOM 2267 C CA . ASP A 1 308 ? 2.211 4.562 70.648 1.00 57.24 308 ASP A CA 1
ATOM 2268 C C . ASP A 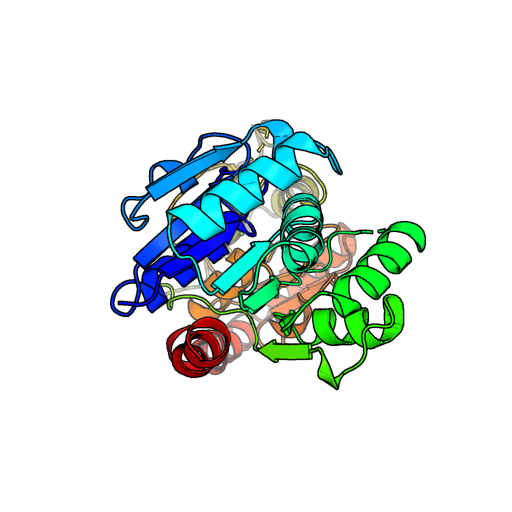1 308 ? 2.900 4.912 71.967 1.00 53.89 308 ASP A C 1
ATOM 2269 O O . ASP A 1 308 ? 4.038 4.513 72.216 1.00 51.96 308 ASP A O 1
ATOM 2274 N N . TYR A 1 309 ? 2.197 5.646 72.823 1.00 50.58 309 TYR A N 1
ATOM 2275 C CA . TYR A 1 309 ? 2.875 6.374 73.888 1.00 48.38 309 TYR A CA 1
ATOM 2276 C C . TYR A 1 309 ? 3.427 5.504 75.005 1.00 49.56 309 TYR A C 1
ATOM 2277 O O . TYR A 1 309 ? 4.575 5.701 75.417 1.00 49.73 309 TYR A O 1
ATOM 2286 N N . GLU A 1 310 ? 2.638 4.558 75.509 1.00 53.54 310 GLU A N 1
ATOM 2287 C CA . GLU A 1 310 ? 3.101 3.762 76.645 1.00 56.50 310 GLU A CA 1
ATOM 2288 C C . GLU A 1 310 ? 4.360 2.973 76.326 1.00 54.61 310 GLU A C 1
ATOM 2289 O O . GLU A 1 310 ? 5.154 2.705 77.219 1.00 54.73 310 GLU A O 1
ATOM 2295 N N . ASN A 1 311 ? 4.547 2.624 75.057 1.00 53.90 311 ASN A N 1
ATOM 2296 C CA . ASN A 1 311 ? 5.823 1.991 74.738 1.00 57.61 311 ASN A CA 1
ATOM 2297 C C . ASN A 1 311 ? 6.997 2.995 74.890 1.00 54.31 311 ASN A C 1
ATOM 2298 O O . ASN A 1 311 ? 7.945 2.742 75.642 1.00 54.64 311 ASN A O 1
ATOM 2303 N N . TYR A 1 312 ? 6.924 4.242 74.427 1.00 41.26 312 TYR A N 1
ATOM 2304 C CA . TYR A 1 312 ? 8.030 5.175 74.654 1.00 43.18 312 TYR A CA 1
ATOM 2305 C C . TYR A 1 312 ? 8.177 5.549 76.135 1.00 43.25 312 TYR A C 1
ATOM 2306 O O . TYR A 1 312 ? 9.301 5.670 76.635 1.00 44.75 312 TYR A O 1
ATOM 2315 N N . ARG A 1 313 ? 7.057 5.677 76.842 1.00 45.95 313 ARG A N 1
ATOM 2316 C CA . ARG A 1 313 ? 7.089 5.952 78.281 1.00 48.66 313 ARG A CA 1
ATOM 2317 C C . ARG A 1 313 ? 7.790 4.842 79.076 1.00 48.90 313 ARG A C 1
ATOM 2318 O O . ARG A 1 313 ? 8.602 5.136 79.960 1.00 46.44 313 ARG A O 1
ATOM 2326 N N . GLU A 1 314 ? 7.479 3.580 78.765 1.00 41.66 314 GLU A N 1
ATOM 2327 C CA . GLU A 1 314 ? 8.115 2.443 79.444 1.00 42.67 314 GLU A CA 1
ATOM 2328 C C . GLU A 1 314 ? 9.644 2.468 79.265 1.00 41.90 314 GLU A C 1
ATOM 2329 O O . GLU A 1 314 ? 10.390 2.226 80.206 1.00 39.68 314 GLU A O 1
ATOM 2335 N N . GLN A 1 315 ? 10.107 2.743 78.053 1.00 38.77 315 GLN A N 1
ATOM 2336 C CA . GLN A 1 315 ? 11.547 2.875 77.824 1.00 43.85 315 GLN A CA 1
ATOM 2337 C C . GLN A 1 315 ? 12.141 4.119 78.503 1.00 41.03 315 GLN A C 1
ATOM 2338 O O . GLN A 1 315 ? 13.277 4.066 78.986 1.00 42.08 315 GLN A O 1
ATOM 2344 N N . ALA A 1 316 ? 11.388 5.221 78.557 1.00 38.81 316 ALA A N 1
ATOM 2345 C CA . ALA A 1 316 ? 11.881 6.400 79.264 1.00 37.69 316 ALA A CA 1
ATOM 2346 C C . ALA A 1 316 ? 12.083 6.041 80.728 1.00 36.70 316 ALA A C 1
ATOM 2347 O O . ALA A 1 316 ? 13.113 6.366 81.326 1.00 35.34 316 ALA A O 1
ATOM 2349 N N . ILE A 1 317 ? 11.122 5.310 81.284 1.00 41.28 317 ILE A N 1
ATOM 2350 C CA . ILE A 1 317 ? 11.203 4.908 82.682 1.00 44.63 317 ILE A CA 1
ATOM 2351 C C . ILE A 1 317 ? 12.416 4.020 82.888 1.00 43.26 317 ILE A C 1
ATOM 2352 O O . ILE A 1 317 ? 13.236 4.256 83.792 1.00 40.79 317 ILE A O 1
ATOM 2357 N N . ARG A 1 318 ? 12.530 3.019 82.021 1.00 47.50 318 ARG A N 1
ATOM 2358 C CA . ARG A 1 318 ? 13.609 2.040 82.052 1.00 43.45 318 ARG A CA 1
ATOM 2359 C C . ARG A 1 318 ? 14.995 2.689 82.020 1.00 43.94 318 ARG A C 1
ATOM 2360 O O . ARG A 1 318 ? 15.899 2.275 82.739 1.00 46.24 318 ARG A O 1
ATOM 2368 N N . ALA A 1 319 ? 15.150 3.728 81.204 1.00 44.16 319 ALA A N 1
ATOM 2369 C CA . ALA A 1 319 ? 16.473 4.323 80.998 1.00 43.33 319 ALA A CA 1
ATOM 2370 C C . ALA A 1 319 ? 16.802 5.442 81.984 1.00 40.88 319 ALA A C 1
ATOM 2371 O O . ALA A 1 319 ? 17.920 5.920 82.008 1.00 40.13 319 ALA A O 1
ATOM 2373 N N . SER A 1 320 ? 15.837 5.829 82.815 1.00 39.82 320 SER A N 1
ATOM 2374 C CA . SER A 1 320 ? 15.854 7.148 83.466 1.00 40.26 320 SER A CA 1
ATOM 2375 C C . SER A 1 320 ? 16.933 7.331 84.531 1.00 41.69 320 SER A C 1
ATOM 2376 O O . SER A 1 320 ? 17.227 8.463 84.954 1.00 39.83 320 SER A O 1
ATOM 2379 N N . GLY A 1 321 ? 17.524 6.228 84.967 1.00 41.96 321 GLY A N 1
ATOM 2380 C CA . GLY A 1 321 ? 18.696 6.293 85.827 1.00 44.74 321 GLY A CA 1
ATOM 2381 C C . GLY A 1 321 ? 20.000 6.612 85.090 1.00 45.69 321 GLY A C 1
ATOM 2382 O O . GLY A 1 321 ? 21.011 6.895 85.723 1.00 45.25 321 GLY A O 1
ATOM 2383 N N . LYS A 1 322 ? 19.991 6.600 83.761 1.00 50.04 322 LYS A N 1
ATOM 2384 C CA . LYS A 1 322 ? 21.250 6.600 83.009 1.00 49.74 322 LYS A CA 1
ATOM 2385 C C . LYS A 1 322 ? 22.116 7.847 83.208 1.00 47.41 322 LYS A C 1
ATOM 2386 O O . LYS A 1 322 ? 23.343 7.745 83.324 1.00 45.66 322 LYS A O 1
ATOM 2392 N N . PHE A 1 323 ? 21.490 9.016 83.255 1.00 40.18 323 PHE A N 1
ATOM 2393 C CA . PHE A 1 323 ? 22.265 10.243 83.242 1.00 39.81 323 PHE A CA 1
ATOM 2394 C C . PHE A 1 323 ? 22.211 10.991 84.565 1.00 40.82 323 PHE A C 1
ATOM 2395 O O . PHE A 1 323 ? 22.313 12.213 84.601 1.00 38.24 323 PHE A O 1
ATOM 2403 N N . VAL A 1 324 ? 22.079 10.235 85.646 1.00 44.23 324 VAL A N 1
ATOM 2404 C CA . VAL A 1 324 ? 21.984 10.790 86.991 1.00 44.47 324 VAL A CA 1
ATOM 2405 C C . VAL A 1 324 ? 23.384 11.010 87.551 1.00 46.14 324 VAL A C 1
ATOM 2406 O O . VAL A 1 324 ? 24.235 10.113 87.527 1.00 45.74 324 VAL A O 1
ATOM 2410 N N . ILE A 1 325 ? 23.617 12.206 88.063 1.00 40.79 325 ILE A N 1
ATOM 2411 C CA . ILE A 1 325 ? 24.974 12.675 88.306 1.00 43.10 325 ILE A CA 1
ATOM 2412 C C . ILE A 1 325 ? 25.748 11.851 89.364 1.00 43.94 325 ILE A C 1
ATOM 2413 O O . ILE A 1 325 ? 26.978 11.787 89.318 1.00 44.39 325 ILE A O 1
ATOM 2418 N N . GLU A 1 326 ? 25.045 11.174 90.271 1.00 49.39 326 GLU A N 1
ATOM 2419 C CA . GLU A 1 326 ? 25.715 10.317 91.255 1.00 52.11 326 GLU A CA 1
ATOM 2420 C C . GLU A 1 326 ? 26.554 9.237 90.602 1.00 53.18 326 GLU A C 1
ATOM 2421 O O . GLU A 1 326 ? 27.566 8.825 91.149 1.00 57.15 326 GLU A O 1
ATOM 2427 N N . ASN A 1 327 ? 26.128 8.775 89.431 1.00 51.17 327 ASN A N 1
ATOM 2428 C CA . ASN A 1 327 ? 26.855 7.725 88.723 1.00 51.90 327 ASN A CA 1
ATOM 2429 C C . ASN A 1 327 ? 28.172 8.229 88.104 1.00 51.77 327 ASN A C 1
ATOM 2430 O O . ASN A 1 327 ? 29.030 7.431 87.735 1.00 49.78 327 ASN A O 1
ATOM 2435 N N . TYR A 1 328 ? 28.332 9.548 88.003 1.00 47.59 328 TYR A N 1
ATOM 2436 C CA . TYR A 1 328 ? 29.507 10.124 87.346 1.00 50.00 328 TYR A CA 1
ATOM 2437 C C . TYR A 1 328 ? 30.431 10.878 88.307 1.00 47.65 328 TYR A C 1
ATOM 2438 O O . TYR A 1 328 ? 31.540 11.259 87.930 1.00 48.92 328 TYR A O 1
ATOM 2447 N N . ALA A 1 329 ? 29.977 11.074 89.542 1.00 48.14 329 ALA A N 1
ATOM 2448 C CA . ALA A 1 329 ? 30.657 11.949 90.498 1.00 52.18 329 ALA A CA 1
ATOM 2449 C C . ALA A 1 329 ? 32.148 11.653 90.702 1.00 51.51 329 ALA A C 1
ATOM 2450 O O . ALA A 1 329 ? 32.981 12.559 90.580 1.00 50.34 329 ALA A O 1
ATOM 2452 N N . SER A 1 330 ? 32.485 10.403 91.019 1.00 57.30 330 SER A N 1
ATOM 2453 C CA . SER A 1 330 ? 33.883 10.050 91.281 1.00 57.90 330 SER A CA 1
ATOM 2454 C C . SER A 1 330 ? 34.757 10.272 90.051 1.00 57.29 330 SER A C 1
ATOM 2455 O O . SER A 1 330 ? 35.887 10.721 90.186 1.00 58.53 330 SER A O 1
ATOM 2458 N N . ALA A 1 331 ? 34.241 9.967 88.860 1.00 52.54 331 ALA A N 1
ATOM 2459 C CA . ALA A 1 331 ? 34.971 10.274 87.627 1.00 49.31 331 ALA A CA 1
ATOM 2460 C C . ALA A 1 331 ? 35.197 11.787 87.478 1.00 50.20 331 ALA A C 1
ATOM 2461 O O . ALA A 1 331 ? 36.306 12.228 87.157 1.00 49.90 331 ALA A O 1
ATOM 2463 N N . TYR A 1 332 ? 34.156 12.580 87.729 1.00 46.87 332 TYR A N 1
ATOM 2464 C CA . TYR A 1 332 ? 34.301 14.035 87.682 1.00 48.09 332 TYR A CA 1
ATOM 2465 C C . TYR A 1 332 ? 35.363 14.483 88.698 1.00 48.08 332 TYR A C 1
ATOM 2466 O O . TYR A 1 332 ? 36.270 15.254 88.370 1.00 45.85 332 TYR A O 1
ATOM 2475 N N . LYS A 1 333 ? 35.255 13.982 89.925 1.00 51.34 333 LYS A N 1
ATOM 2476 C CA . LYS A 1 333 ? 36.145 14.410 91.000 1.00 57.70 333 LYS A CA 1
ATOM 2477 C C . LYS A 1 333 ? 37.579 13.976 90.712 1.00 59.93 333 LYS A C 1
ATOM 2478 O O . LYS A 1 333 ? 38.532 14.677 91.057 1.00 60.74 333 LYS A O 1
ATOM 2484 N N . SER A 1 334 ? 37.717 12.829 90.053 1.00 58.44 334 SER A N 1
ATOM 2485 C CA . SER A 1 334 ? 39.023 12.317 89.655 1.00 60.75 334 SER A CA 1
ATOM 2486 C C . SER A 1 334 ? 39.712 13.228 88.619 1.00 59.65 334 SER A C 1
ATOM 2487 O O . SER A 1 334 ? 40.898 13.522 88.733 1.00 62.38 334 SER A O 1
ATOM 2490 N N . ILE A 1 335 ? 38.959 13.689 87.625 1.00 50.48 335 ILE A N 1
ATOM 2491 C CA . ILE A 1 335 ? 39.482 14.606 86.620 1.00 54.88 335 ILE A CA 1
ATOM 2492 C C . ILE A 1 335 ? 39.906 15.943 87.227 1.00 55.89 335 ILE A C 1
ATOM 2493 O O . ILE A 1 335 ? 40.971 16.482 86.918 1.00 54.12 335 ILE A O 1
ATOM 2498 N N . ILE A 1 336 ? 39.068 16.465 88.107 1.00 55.58 336 ILE A N 1
ATOM 2499 C CA . ILE A 1 336 ? 39.251 17.812 88.619 1.00 55.45 336 ILE A CA 1
ATOM 2500 C C . ILE A 1 336 ? 40.193 17.875 89.822 1.00 61.02 336 ILE A C 1
ATOM 2501 O O . ILE A 1 336 ? 41.027 18.776 89.913 1.00 61.95 336 ILE A O 1
ATOM 2506 N N . LEU A 1 337 ? 40.061 16.921 90.741 1.00 61.07 337 LEU A N 1
ATOM 2507 C CA . LEU A 1 337 ? 40.763 17.004 92.017 1.00 60.50 337 LEU A CA 1
ATOM 2508 C C . LEU A 1 337 ? 41.967 16.085 92.048 1.00 62.50 337 LEU A C 1
ATOM 2509 O O . LEU A 1 337 ? 42.754 16.114 92.995 1.00 65.11 337 LEU A O 1
ATOM 2514 N N . GLY A 1 338 ? 42.109 15.278 91.005 1.00 70.22 338 GLY A N 1
ATOM 2515 C CA . GLY A 1 338 ? 43.216 14.344 90.908 1.00 74.70 338 GLY A CA 1
ATOM 2516 C C . GLY A 1 338 ? 44.280 14.826 89.938 1.00 80.59 338 GLY A C 1
ATOM 2517 O O . GLY A 1 338 ? 44.980 14.017 89.328 1.00 84.10 338 GLY A O 1
#

InterPro domains:
  IPR001296 Glycosyl transferase, family 1 [PF00534] (179-318)
  IPR028098 Glycosyltransferase subfamily 4-like, N-terminal domain [PF13439] (13-167)

Radius of gyration: 20.4 Å; Cα contacts (8 Å, |Δi|>4): 678; chains: 1; bounding box: 59×40×43 Å